Protein AF-A0A6G3MJQ5-F1 (afdb_monomer_lite)

Structure (mmCIF, N/CA/C/O backbone):
data_AF-A0A6G3MJQ5-F1
#
_entry.id   AF-A0A6G3MJQ5-F1
#
loop_
_atom_site.group_PDB
_atom_site.id
_atom_site.type_symbol
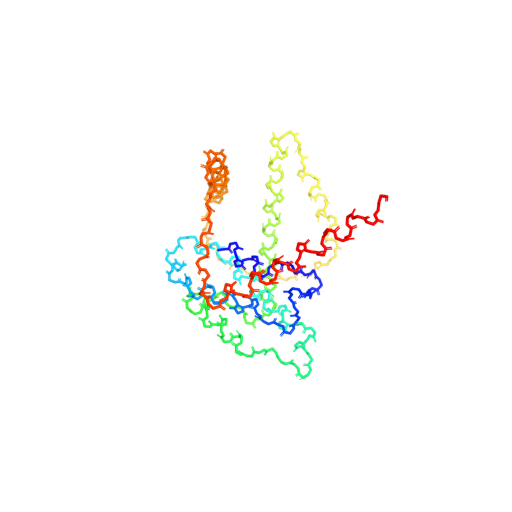_atom_site.label_atom_id
_atom_site.label_alt_id
_atom_site.label_comp_id
_atom_site.label_asym_id
_atom_site.label_entity_id
_atom_site.label_seq_id
_atom_site.pdbx_PDB_ins_code
_atom_site.Cartn_x
_atom_site.Cartn_y
_atom_site.Cartn_z
_atom_site.occupancy
_atom_site.B_iso_or_equiv
_atom_site.auth_seq_id
_atom_site.auth_comp_id
_atom_site.auth_asym_id
_atom_site.auth_atom_id
_atom_site.pdbx_PDB_model_num
ATOM 1 N N . TYR A 1 1 ? 2.112 -5.194 10.880 1.00 80.88 1 TYR A N 1
ATOM 2 C CA . TYR A 1 1 ? 1.952 -3.845 10.295 1.00 80.88 1 TYR A CA 1
ATOM 3 C C . TYR A 1 1 ? 3.293 -3.140 10.059 1.00 80.88 1 TYR A C 1
ATOM 5 O O . TYR A 1 1 ? 3.700 -3.048 8.908 1.00 80.88 1 TYR A O 1
ATOM 13 N N . LYS A 1 2 ? 4.024 -2.711 11.107 1.00 87.56 2 LYS A N 1
ATOM 14 C CA . LYS A 1 2 ? 5.290 -1.943 10.982 1.00 87.56 2 LYS A CA 1
ATOM 15 C C . LYS A 1 2 ? 6.348 -2.616 10.096 1.00 87.56 2 LYS A C 1
ATOM 17 O O . LYS A 1 2 ? 6.940 -1.962 9.249 1.00 87.56 2 LYS A O 1
ATOM 22 N N . VAL A 1 3 ? 6.527 -3.932 10.240 1.00 90.88 3 VAL A N 1
ATOM 23 C CA . VAL A 1 3 ? 7.458 -4.720 9.410 1.00 90.88 3 VAL A CA 1
ATOM 24 C C . VAL A 1 3 ? 7.118 -4.605 7.920 1.00 90.88 3 VAL A C 1
ATOM 26 O O . VAL A 1 3 ? 7.991 -4.281 7.123 1.00 90.88 3 VAL A O 1
ATOM 29 N N . CYS A 1 4 ? 5.849 -4.795 7.546 1.00 90.44 4 CYS A N 1
ATOM 30 C CA . CYS A 1 4 ? 5.394 -4.686 6.157 1.00 90.44 4 CYS A CA 1
ATOM 31 C C . CYS A 1 4 ? 5.636 -3.280 5.594 1.00 90.44 4 CYS A C 1
ATOM 33 O O . CYS A 1 4 ? 6.129 -3.140 4.478 1.00 90.44 4 CYS A O 1
ATOM 35 N N . PHE A 1 5 ? 5.327 -2.243 6.378 1.00 89.94 5 PHE A N 1
ATOM 36 C CA . PHE A 1 5 ? 5.552 -0.856 5.977 1.00 89.94 5 PHE A CA 1
ATOM 37 C C . PHE A 1 5 ? 7.046 -0.582 5.751 1.00 89.94 5 PHE A C 1
ATOM 39 O O . PHE A 1 5 ? 7.435 -0.094 4.692 1.00 89.94 5 PHE A O 1
ATOM 46 N N . ASN A 1 6 ? 7.901 -1.003 6.686 1.00 90.50 6 ASN A N 1
ATOM 47 C CA . ASN A 1 6 ? 9.350 -0.845 6.572 1.00 90.50 6 ASN A CA 1
ATOM 48 C C . ASN A 1 6 ? 9.930 -1.594 5.366 1.00 90.50 6 ASN A C 1
ATOM 50 O O . ASN A 1 6 ? 10.820 -1.065 4.708 1.00 90.50 6 ASN A O 1
ATOM 54 N N . MET A 1 7 ? 9.414 -2.775 5.011 1.00 91.12 7 MET A N 1
ATOM 55 C CA . MET A 1 7 ? 9.879 -3.505 3.820 1.00 91.12 7 MET A CA 1
ATOM 56 C C . MET A 1 7 ? 9.757 -2.678 2.530 1.00 91.12 7 MET A C 1
ATOM 58 O O . MET A 1 7 ? 10.593 -2.815 1.632 1.00 91.12 7 MET A O 1
ATOM 62 N N . ILE A 1 8 ? 8.762 -1.793 2.435 1.00 90.25 8 ILE A N 1
ATOM 63 C CA . ILE A 1 8 ? 8.508 -0.994 1.226 1.00 90.25 8 ILE A CA 1
ATOM 64 C C . ILE A 1 8 ? 8.989 0.454 1.326 1.00 90.25 8 ILE A C 1
ATOM 66 O O . ILE A 1 8 ? 9.157 1.094 0.292 1.00 90.25 8 ILE A O 1
ATOM 70 N N . THR A 1 9 ? 9.244 0.984 2.523 1.00 87.75 9 THR A N 1
ATOM 71 C CA . THR A 1 9 ? 9.714 2.371 2.700 1.00 87.75 9 THR A CA 1
ATOM 72 C C . THR A 1 9 ? 11.195 2.472 3.047 1.00 87.75 9 THR A C 1
ATOM 74 O O . THR A 1 9 ? 11.855 3.427 2.637 1.00 87.75 9 THR A O 1
ATOM 77 N N . PHE A 1 10 ? 11.758 1.486 3.748 1.00 87.69 10 PHE A N 1
ATOM 78 C CA . PHE A 1 10 ? 13.134 1.559 4.228 1.00 87.69 10 PHE A CA 1
ATOM 79 C C . PHE A 1 10 ? 14.143 1.592 3.078 1.00 87.69 10 PHE A C 1
ATOM 81 O O . PHE A 1 10 ? 14.124 0.742 2.184 1.00 87.69 10 PHE A O 1
ATOM 88 N N . GLY A 1 11 ? 15.063 2.554 3.109 1.00 80.56 11 GLY A N 1
ATOM 89 C CA . GLY A 1 11 ? 16.127 2.660 2.113 1.00 80.56 11 GLY A CA 1
ATOM 90 C C . GLY A 1 11 ? 15.635 3.015 0.709 1.00 80.56 11 GLY A C 1
ATOM 91 O O . GLY A 1 11 ? 16.359 2.784 -0.256 1.00 80.56 11 GLY A O 1
ATOM 92 N N . GLN A 1 12 ? 14.417 3.540 0.570 1.00 77.19 12 GLN A N 1
ATOM 93 C CA . GLN A 1 12 ? 13.919 4.061 -0.697 1.00 77.19 12 GLN A CA 1
ATOM 94 C C . GLN A 1 12 ? 14.381 5.499 -0.926 1.00 77.19 12 GLN A C 1
ATOM 96 O O . GLN A 1 12 ? 14.295 6.346 -0.043 1.00 77.19 12 GLN A O 1
ATOM 101 N N . SER A 1 13 ? 14.866 5.771 -2.137 1.00 71.25 13 SER A N 1
ATOM 102 C CA . SER A 1 13 ? 15.224 7.123 -2.568 1.00 71.25 13 SER A CA 1
ATOM 103 C C . SER A 1 13 ? 13.992 7.859 -3.092 1.00 71.25 13 SER A C 1
ATOM 105 O O . SER A 1 13 ? 13.168 7.256 -3.782 1.00 71.25 13 SER A O 1
ATOM 107 N N . LEU A 1 14 ? 13.922 9.177 -2.870 1.00 63.66 14 LEU A N 1
ATOM 108 C CA . LEU A 1 14 ? 12.926 10.061 -3.497 1.00 63.66 14 LEU A CA 1
ATOM 109 C C . LEU A 1 14 ? 12.937 9.943 -5.034 1.00 63.66 14 LEU A C 1
ATOM 111 O O . LEU A 1 14 ? 11.908 10.091 -5.681 1.00 63.66 14 LEU A O 1
ATOM 115 N N . LYS A 1 15 ? 14.103 9.622 -5.617 1.00 64.19 15 LYS A N 1
ATOM 116 C CA . LYS A 1 15 ? 14.296 9.416 -7.065 1.00 64.19 15 LYS A CA 1
ATOM 117 C C . LYS A 1 15 ? 13.933 8.000 -7.537 1.00 64.19 15 LYS A C 1
ATOM 119 O O . LYS A 1 15 ? 14.137 7.661 -8.698 1.00 64.19 15 LYS A O 1
ATOM 124 N N . GLY A 1 16 ? 13.424 7.156 -6.643 1.00 59.34 16 GLY A N 1
ATOM 125 C CA . GLY A 1 16 ? 12.797 5.877 -6.965 1.00 59.34 16 GLY A CA 1
ATOM 126 C C . GLY A 1 16 ? 13.713 4.653 -7.024 1.00 59.34 16 GLY A C 1
ATOM 127 O O . GLY A 1 16 ? 13.198 3.545 -6.926 1.00 59.34 16 GLY A O 1
ATOM 128 N N . ASN A 1 17 ? 15.036 4.823 -7.105 1.00 67.94 17 ASN A N 1
ATOM 129 C CA . ASN A 1 17 ? 15.994 3.714 -7.162 1.00 67.94 17 ASN A CA 1
ATOM 130 C C . ASN A 1 17 ? 17.032 3.841 -6.044 1.00 67.94 17 ASN A C 1
ATOM 132 O O . ASN A 1 17 ? 17.589 4.923 -5.834 1.00 67.94 17 ASN A O 1
ATOM 136 N N . SER A 1 18 ? 17.321 2.743 -5.349 1.00 79.38 18 SER A N 1
ATOM 137 C CA . SER A 1 18 ? 18.394 2.677 -4.353 1.00 79.38 18 SER A CA 1
ATOM 138 C C . SER A 1 18 ? 19.178 1.374 -4.480 1.00 79.38 18 SER A C 1
ATOM 140 O O . SER A 1 18 ? 18.704 0.412 -5.078 1.00 79.38 18 SER A O 1
ATOM 142 N N . SER A 1 19 ? 20.378 1.324 -3.893 1.00 82.88 19 SER A N 1
ATOM 143 C CA . SER A 1 19 ? 21.165 0.081 -3.821 1.00 82.88 19 SER A CA 1
ATOM 144 C C . SER A 1 19 ? 20.389 -1.047 -3.117 1.00 82.88 19 SER A C 1
ATOM 146 O O . SER A 1 19 ? 20.485 -2.212 -3.488 1.00 82.88 19 SER A O 1
ATOM 148 N N . LEU A 1 20 ? 19.542 -0.682 -2.146 1.00 85.62 20 LEU A N 1
ATOM 149 C CA . LEU A 1 20 ? 18.709 -1.603 -1.365 1.00 85.62 20 LEU A CA 1
ATOM 150 C C . LEU A 1 20 ? 17.388 -1.993 -2.057 1.00 85.62 20 LEU A C 1
ATOM 152 O O . LEU A 1 20 ? 16.653 -2.835 -1.535 1.00 85.62 20 LEU A O 1
ATOM 156 N N . ASP A 1 21 ? 17.034 -1.352 -3.169 1.00 87.19 21 ASP A N 1
ATOM 157 C CA . ASP A 1 21 ? 15.876 -1.687 -4.005 1.00 87.19 21 ASP A CA 1
ATOM 158 C C . ASP A 1 21 ? 16.184 -1.357 -5.474 1.00 87.19 21 ASP A C 1
ATOM 160 O O . ASP A 1 21 ? 15.739 -0.329 -6.005 1.00 87.19 21 ASP A O 1
ATOM 164 N N . PRO A 1 22 ? 16.990 -2.195 -6.150 1.00 88.00 22 PRO A N 1
ATOM 165 C CA . PRO A 1 22 ? 17.331 -1.956 -7.540 1.00 88.00 22 PRO A CA 1
ATOM 166 C C . PRO A 1 22 ? 16.085 -2.133 -8.426 1.00 88.00 22 PRO A C 1
ATOM 168 O O . PRO A 1 22 ? 15.207 -2.951 -8.129 1.00 88.00 22 PRO A O 1
ATOM 171 N N . PRO A 1 23 ? 15.967 -1.389 -9.540 1.00 85.88 23 PRO A N 1
ATOM 172 C CA . PRO A 1 23 ? 14.733 -1.320 -10.326 1.00 85.88 23 PRO A CA 1
ATOM 173 C C . PRO A 1 23 ? 14.290 -2.673 -10.909 1.00 85.88 23 PRO A C 1
ATOM 175 O O . PRO A 1 23 ? 13.093 -2.915 -11.026 1.00 85.88 23 PRO A O 1
ATOM 178 N N . ASN A 1 24 ? 15.231 -3.576 -11.191 1.00 89.00 24 ASN A N 1
ATOM 179 C CA . ASN A 1 24 ? 14.989 -4.921 -11.723 1.00 89.00 24 ASN A CA 1
ATOM 180 C C . ASN A 1 24 ? 14.577 -5.966 -10.671 1.00 89.00 24 ASN A C 1
ATOM 182 O O . ASN A 1 24 ? 14.227 -7.085 -11.030 1.00 89.00 24 ASN A O 1
ATOM 186 N N . SER A 1 25 ? 14.639 -5.638 -9.380 1.00 91.19 25 SER A N 1
ATOM 187 C CA . SER A 1 25 ? 14.278 -6.570 -8.310 1.00 91.19 25 SER A CA 1
ATOM 188 C C . SER A 1 25 ? 12.833 -6.373 -7.862 1.00 91.19 25 SER A C 1
ATOM 190 O O . SER A 1 25 ? 12.406 -5.249 -7.604 1.00 91.19 25 SER A O 1
ATOM 192 N N . CYS A 1 26 ? 12.091 -7.470 -7.712 1.00 93.81 26 CYS A N 1
ATOM 193 C CA . CYS A 1 26 ? 10.748 -7.489 -7.119 1.00 93.81 26 CYS A CA 1
ATOM 194 C C . CYS A 1 26 ? 10.731 -8.124 -5.718 1.00 93.81 26 CYS A C 1
ATOM 196 O O . CYS A 1 26 ? 9.656 -8.361 -5.171 1.00 93.81 26 CYS A O 1
ATOM 198 N N . ILE A 1 27 ? 11.899 -8.385 -5.118 1.00 94.44 27 ILE A N 1
ATOM 199 C CA . ILE A 1 27 ? 12.027 -9.149 -3.864 1.00 94.44 27 ILE A CA 1
ATOM 200 C C . ILE A 1 27 ? 11.193 -8.541 -2.732 1.00 94.44 27 ILE A C 1
ATOM 202 O O . ILE A 1 27 ? 10.522 -9.274 -2.019 1.00 94.44 27 ILE A O 1
ATOM 206 N N . ARG A 1 28 ? 11.151 -7.210 -2.594 1.00 94.88 28 ARG A N 1
ATOM 207 C CA . ARG A 1 28 ? 10.342 -6.547 -1.553 1.00 94.88 28 ARG A CA 1
ATOM 208 C C . ARG A 1 28 ? 8.844 -6.807 -1.706 1.00 94.88 28 ARG A C 1
ATOM 210 O O . ARG A 1 28 ? 8.167 -7.023 -0.708 1.00 94.88 28 ARG A O 1
ATOM 217 N N . ILE A 1 29 ? 8.343 -6.826 -2.944 1.00 96.38 29 ILE A N 1
ATOM 218 C CA . ILE A 1 29 ? 6.939 -7.153 -3.234 1.00 96.38 29 ILE A CA 1
ATOM 219 C C . ILE A 1 29 ? 6.664 -8.587 -2.790 1.00 96.38 29 ILE A C 1
ATOM 221 O O . ILE A 1 29 ? 5.704 -8.836 -2.067 1.00 96.38 29 ILE A O 1
ATOM 225 N N . LEU A 1 30 ? 7.544 -9.510 -3.180 1.00 96.50 30 LEU A N 1
ATOM 226 C CA . LEU A 1 30 ? 7.408 -10.932 -2.875 1.00 96.50 30 LEU A CA 1
ATOM 227 C C . LEU A 1 30 ? 7.494 -11.211 -1.370 1.00 96.50 30 LEU A C 1
ATOM 229 O O . LEU A 1 30 ? 6.658 -11.937 -0.849 1.00 96.50 30 LEU A O 1
ATOM 233 N N . LEU A 1 31 ? 8.434 -10.585 -0.658 1.00 96.06 31 LEU A N 1
ATOM 234 C CA . LEU A 1 31 ? 8.576 -10.720 0.796 1.00 96.06 31 LEU A CA 1
ATOM 235 C C . LEU A 1 31 ? 7.336 -10.230 1.543 1.00 96.06 31 LEU A C 1
ATOM 237 O O . LEU A 1 31 ? 6.871 -10.897 2.464 1.00 96.06 31 LEU A O 1
ATOM 241 N N . VAL A 1 32 ? 6.781 -9.084 1.137 1.00 96.81 32 VAL A N 1
ATOM 242 C CA . VAL A 1 32 ? 5.522 -8.585 1.702 1.00 96.81 32 VAL A CA 1
ATOM 243 C C . VAL A 1 32 ? 4.395 -9.579 1.449 1.00 96.81 32 VAL A C 1
ATOM 245 O O . VAL A 1 32 ? 3.632 -9.867 2.370 1.00 96.81 32 VAL A O 1
ATOM 248 N N . CYS A 1 33 ? 4.298 -10.114 0.228 1.00 96.94 33 CYS A N 1
ATOM 249 C CA . CYS A 1 33 ? 3.266 -11.089 -0.101 1.00 96.94 33 CYS A CA 1
ATOM 250 C C . CYS A 1 33 ? 3.394 -12.347 0.756 1.00 96.94 33 CYS A C 1
ATOM 252 O O . CYS A 1 33 ? 2.405 -12.754 1.352 1.00 96.94 33 CYS A O 1
ATOM 254 N N . GLU A 1 34 ? 4.595 -12.907 0.888 1.00 96.56 34 GLU A N 1
ATOM 255 C CA . GLU A 1 34 ? 4.847 -14.129 1.659 1.00 96.56 34 GLU A CA 1
ATOM 256 C C . GLU A 1 34 ? 4.563 -13.944 3.159 1.00 96.56 34 GLU A C 1
ATOM 258 O O . GLU A 1 34 ? 3.909 -14.772 3.804 1.00 96.56 34 GLU A O 1
ATOM 263 N N . LEU A 1 35 ? 4.980 -12.804 3.715 1.00 95.50 35 LEU A N 1
ATOM 264 C CA . LEU A 1 35 ? 4.715 -12.454 5.108 1.00 95.50 35 LEU A CA 1
ATOM 265 C C . LEU A 1 35 ? 3.211 -12.315 5.378 1.00 95.50 35 LEU A C 1
ATOM 267 O O . LEU A 1 35 ? 2.708 -12.793 6.395 1.00 95.50 35 LEU A O 1
ATOM 271 N N . LEU A 1 36 ? 2.476 -11.667 4.473 1.00 95.25 36 LEU A N 1
ATOM 272 C CA . LEU A 1 36 ? 1.030 -11.515 4.609 1.00 95.25 36 LEU A CA 1
ATOM 273 C C . LEU A 1 36 ? 0.285 -12.829 4.351 1.00 95.25 36 LEU A C 1
ATOM 275 O O . LEU A 1 36 ? -0.705 -13.085 5.029 1.00 95.25 36 LEU A O 1
ATOM 279 N N . LYS A 1 37 ? 0.768 -13.685 3.440 1.00 95.44 37 LYS A N 1
ATOM 280 C CA . LYS A 1 37 ? 0.189 -15.013 3.170 1.00 95.44 37 LYS A CA 1
ATOM 281 C C . LYS A 1 37 ? 0.252 -15.897 4.413 1.00 95.44 37 LYS A C 1
ATOM 283 O O . LYS A 1 37 ? -0.769 -16.423 4.846 1.00 95.44 37 LYS A O 1
ATOM 288 N N . SER A 1 38 ? 1.433 -15.995 5.025 1.00 95.06 38 SER A N 1
ATOM 289 C CA . SER A 1 38 ? 1.667 -16.814 6.225 1.00 95.06 38 SER A CA 1
ATOM 290 C C . SER A 1 38 ? 0.923 -16.313 7.469 1.00 95.06 38 SER A C 1
ATOM 292 O O . SER A 1 38 ? 0.587 -17.104 8.348 1.00 95.06 38 SER A O 1
ATOM 294 N N . SER A 1 39 ? 0.609 -15.016 7.535 1.00 92.75 39 SER A N 1
ATOM 295 C CA . SER A 1 39 ? -0.132 -14.409 8.650 1.00 92.75 39 SER A CA 1
ATOM 296 C C . SER A 1 39 ? -1.620 -14.157 8.362 1.00 92.75 39 SER A C 1
ATOM 298 O O . SER A 1 39 ? -2.340 -13.696 9.249 1.00 92.75 39 SER A O 1
ATOM 300 N N . ALA A 1 40 ? -2.114 -14.500 7.166 1.00 91.75 40 ALA A N 1
ATOM 301 C CA . ALA A 1 40 ? -3.447 -14.127 6.684 1.00 91.75 40 ALA A CA 1
ATOM 302 C C . ALA A 1 40 ? -4.584 -14.559 7.623 1.00 91.75 40 ALA A C 1
ATOM 304 O O . ALA A 1 40 ? -5.478 -13.767 7.911 1.00 91.75 40 ALA A O 1
ATOM 305 N N . GLN A 1 41 ? -4.538 -15.790 8.139 1.00 89.81 41 GLN A N 1
ATOM 306 C CA . GLN A 1 41 ? -5.586 -16.331 9.016 1.00 89.81 41 GLN A CA 1
ATOM 307 C C . GLN A 1 41 ? -5.759 -15.527 10.316 1.00 89.81 41 GLN A C 1
ATOM 309 O O . GLN A 1 41 ? -6.881 -15.330 10.788 1.00 89.81 41 GLN A O 1
ATOM 314 N N . PHE A 1 42 ? -4.650 -15.025 10.863 1.00 89.75 42 PHE A N 1
ATOM 315 C CA . PHE A 1 42 ? -4.651 -14.200 12.065 1.00 89.75 42 PHE A CA 1
ATOM 316 C C . PHE A 1 42 ? -5.090 -12.782 11.729 1.00 89.75 42 PHE A C 1
ATOM 318 O O . PHE A 1 42 ? -5.939 -12.229 12.416 1.00 89.75 42 PHE A O 1
ATOM 325 N N . LEU A 1 43 ? -4.581 -12.236 10.621 1.00 87.81 43 LEU A N 1
ATOM 326 C CA . LEU A 1 43 ? -4.924 -10.897 10.159 1.00 87.81 43 LEU A CA 1
ATOM 327 C C . LEU A 1 43 ? -6.420 -10.748 9.883 1.00 87.81 43 LEU A C 1
ATOM 329 O O . LEU A 1 43 ? -7.018 -9.803 10.365 1.00 87.81 43 LEU A O 1
ATOM 333 N N . ILE A 1 44 ? -7.055 -11.677 9.169 1.00 87.12 44 ILE A N 1
ATOM 334 C CA . ILE A 1 44 ? -8.483 -11.559 8.817 1.00 87.12 44 ILE A CA 1
ATOM 335 C C . ILE A 1 44 ? -9.382 -11.533 10.065 1.00 87.12 44 ILE A C 1
ATOM 337 O O . ILE A 1 44 ? -10.436 -10.898 10.051 1.00 87.12 44 ILE A O 1
ATOM 341 N N . SER A 1 45 ? -8.967 -12.218 11.132 1.00 85.62 45 SER A N 1
ATOM 342 C CA . SER A 1 45 ? -9.711 -12.296 12.394 1.00 85.62 45 SER A CA 1
ATOM 343 C C . SER A 1 45 ? -9.380 -11.147 13.356 1.00 85.62 45 SER A C 1
ATOM 345 O O . SER A 1 45 ? -10.094 -10.945 14.335 1.00 85.62 45 SER A O 1
ATOM 347 N N . ASP A 1 46 ? -8.309 -10.394 13.094 1.00 84.88 46 ASP A N 1
ATOM 348 C CA . ASP A 1 46 ? -7.821 -9.316 13.952 1.00 84.88 46 ASP A CA 1
ATOM 349 C C . ASP A 1 46 ? -8.608 -8.018 13.705 1.00 84.88 46 ASP A C 1
ATOM 351 O O . ASP A 1 46 ? -8.731 -7.522 12.581 1.00 84.88 46 ASP A O 1
ATOM 355 N N . THR A 1 47 ? -9.105 -7.405 14.778 1.00 82.19 47 THR A N 1
ATOM 356 C CA . THR A 1 47 ? -9.782 -6.100 14.728 1.00 82.19 47 THR A CA 1
ATOM 357 C C . THR A 1 47 ? -8.857 -4.992 14.215 1.00 82.19 47 THR A C 1
ATOM 359 O O . THR A 1 47 ? -9.321 -4.040 13.574 1.00 82.19 47 THR A O 1
ATOM 362 N N . ASN A 1 48 ? -7.543 -5.148 14.406 1.00 82.44 48 ASN A N 1
ATOM 363 C CA . ASN A 1 48 ? -6.507 -4.250 13.907 1.00 82.44 48 ASN A CA 1
ATOM 364 C C . ASN A 1 48 ? -6.231 -4.401 12.410 1.00 82.44 48 ASN A C 1
ATOM 366 O O . ASN A 1 48 ? -5.477 -3.594 11.863 1.00 82.44 48 ASN A O 1
ATOM 370 N N . PHE A 1 49 ? -6.834 -5.365 11.710 1.00 85.69 49 PHE A N 1
ATOM 371 C CA . PHE A 1 49 ? -6.630 -5.514 10.267 1.00 85.69 49 PHE A CA 1
ATOM 372 C C . PHE A 1 49 ? -7.006 -4.256 9.484 1.00 85.69 49 PHE A C 1
ATOM 374 O O . PHE A 1 49 ? -6.363 -3.928 8.492 1.00 85.69 49 PHE A O 1
ATOM 381 N N . LYS A 1 50 ? -7.966 -3.475 9.993 1.00 83.44 50 LYS A N 1
ATOM 382 C CA . LYS A 1 50 ? -8.333 -2.164 9.434 1.00 83.44 50 LYS A CA 1
ATOM 383 C C . LYS A 1 50 ? -7.149 -1.192 9.362 1.00 83.44 50 LYS A C 1
ATOM 385 O O . LYS A 1 50 ? -7.103 -0.375 8.448 1.00 83.44 50 LYS A O 1
ATOM 390 N N . LYS A 1 51 ? -6.152 -1.316 10.248 1.00 84.50 51 LYS A N 1
ATOM 391 C CA . LYS A 1 51 ? -4.920 -0.505 10.210 1.00 84.50 51 LYS A CA 1
ATOM 392 C C . LYS A 1 51 ? -4.102 -0.756 8.937 1.00 84.50 51 LYS A C 1
ATOM 394 O O . LYS A 1 51 ? -3.342 0.110 8.518 1.00 84.50 51 LYS A O 1
ATOM 399 N N . PHE A 1 52 ? -4.272 -1.906 8.280 1.00 89.56 52 PHE A N 1
ATOM 400 C CA . PHE A 1 52 ? -3.603 -2.199 7.012 1.00 89.56 52 PHE A CA 1
ATOM 401 C C . PHE A 1 52 ? -4.232 -1.502 5.799 1.00 89.56 52 PHE A C 1
ATOM 403 O O . PHE A 1 52 ? -3.623 -1.516 4.732 1.00 89.56 52 PHE A O 1
ATOM 410 N N . ASP A 1 53 ? -5.389 -0.848 5.929 1.00 88.19 53 ASP A N 1
ATOM 411 C CA . ASP A 1 53 ? -6.048 -0.191 4.794 1.00 88.19 53 ASP A CA 1
ATOM 412 C C . ASP A 1 53 ? -5.156 0.869 4.141 1.00 88.19 53 ASP A C 1
ATOM 414 O O . ASP A 1 53 ? -4.982 0.867 2.921 1.00 88.19 53 ASP A O 1
ATOM 418 N N . GLY A 1 54 ? -4.518 1.717 4.953 1.00 90.25 54 GLY A N 1
ATOM 419 C CA . GLY A 1 54 ? -3.525 2.672 4.463 1.00 90.25 54 GLY A CA 1
ATOM 420 C C . GLY A 1 54 ? -2.310 1.969 3.857 1.00 90.25 54 GLY A C 1
ATOM 421 O O . GLY A 1 54 ? -1.858 2.333 2.773 1.00 90.25 54 GLY A O 1
ATOM 422 N N . PHE A 1 55 ? -1.827 0.903 4.501 1.00 92.94 55 PHE A N 1
ATOM 423 C CA . PHE A 1 55 ? -0.697 0.123 3.996 1.00 92.94 55 PHE A CA 1
ATOM 424 C C . PHE A 1 55 ? -0.958 -0.454 2.598 1.00 92.94 55 PHE A C 1
ATOM 426 O O . PHE A 1 55 ? -0.079 -0.352 1.747 1.00 92.94 55 PHE A O 1
ATOM 433 N N . PHE A 1 56 ? -2.139 -1.014 2.314 1.00 94.25 56 PHE A N 1
ATOM 434 C CA . PHE A 1 56 ? -2.429 -1.591 0.995 1.00 94.25 56 PHE A CA 1
ATOM 435 C C . PHE A 1 56 ? -2.453 -0.548 -0.125 1.00 94.25 56 PHE A C 1
ATOM 437 O O . PHE A 1 56 ? -2.108 -0.878 -1.260 1.00 94.25 56 PHE A O 1
ATOM 444 N N . VAL A 1 57 ? -2.808 0.705 0.172 1.00 93.50 57 VAL A N 1
ATOM 445 C CA . VAL A 1 57 ? -2.685 1.815 -0.788 1.00 93.50 57 VAL A CA 1
ATOM 446 C C . VAL A 1 57 ? -1.210 2.114 -1.060 1.00 93.50 57 VAL A C 1
ATOM 448 O O . VAL A 1 57 ? -0.793 2.149 -2.217 1.00 93.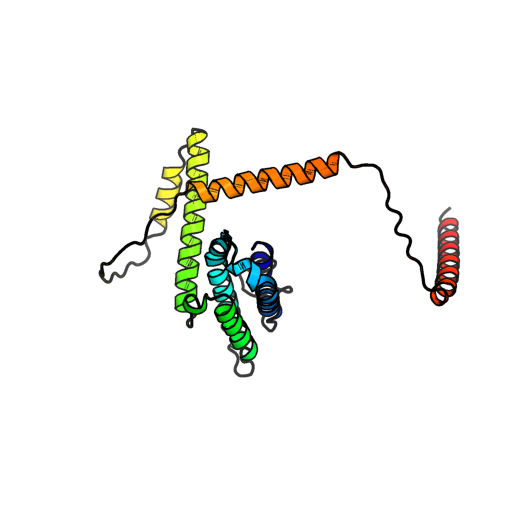50 57 VAL A O 1
ATOM 451 N N . VAL A 1 58 ? -0.396 2.255 -0.006 1.00 93.38 58 VAL A N 1
ATOM 452 C CA . VAL A 1 58 ? 1.054 2.504 -0.131 1.00 93.38 58 VAL A CA 1
ATOM 453 C C . VAL A 1 58 ? 1.754 1.353 -0.860 1.00 93.38 58 VAL A C 1
ATOM 455 O O . VAL A 1 58 ? 2.619 1.580 -1.705 1.00 93.38 58 VAL A O 1
ATOM 458 N N . PHE A 1 59 ? 1.357 0.111 -0.585 1.00 95.69 59 PHE A N 1
ATOM 459 C CA . PHE A 1 59 ? 1.901 -1.076 -1.231 1.00 95.69 59 PHE A CA 1
ATOM 460 C C . PHE A 1 59 ? 1.573 -1.120 -2.726 1.00 95.69 59 PHE A C 1
ATOM 462 O O . PHE A 1 59 ? 2.451 -1.385 -3.546 1.00 95.69 59 PHE A O 1
ATOM 469 N N . GLN A 1 60 ? 0.338 -0.791 -3.106 1.00 95.38 60 GLN A N 1
ATOM 470 C CA . GLN A 1 60 ? -0.037 -0.696 -4.517 1.00 95.38 60 GLN A CA 1
ATOM 471 C C . GLN A 1 60 ? 0.694 0.449 -5.226 1.00 95.38 60 GLN A C 1
ATOM 473 O O . GLN A 1 60 ? 1.190 0.249 -6.334 1.00 95.38 60 GLN A O 1
ATOM 478 N N . ALA A 1 61 ? 0.847 1.610 -4.581 1.00 93.44 61 ALA A N 1
ATOM 479 C CA . ALA A 1 61 ? 1.628 2.726 -5.126 1.00 93.44 61 ALA A CA 1
ATOM 480 C C . ALA A 1 61 ? 3.097 2.328 -5.340 1.00 93.44 61 ALA A C 1
ATOM 482 O O . ALA A 1 61 ? 3.695 2.628 -6.376 1.00 93.44 61 ALA A O 1
ATOM 483 N N . PHE A 1 62 ? 3.666 1.572 -4.396 1.00 93.19 62 PHE A N 1
ATOM 484 C CA . PHE A 1 62 ? 5.003 1.002 -4.517 1.00 93.19 62 PHE A CA 1
ATOM 485 C C . PHE A 1 62 ? 5.131 0.087 -5.744 1.00 93.19 62 PHE A C 1
ATOM 487 O O . PHE A 1 62 ? 6.084 0.239 -6.513 1.00 93.19 62 PHE A O 1
ATOM 494 N N . ILE A 1 63 ? 4.172 -0.821 -5.954 1.00 94.56 63 ILE A N 1
ATOM 495 C CA . ILE A 1 63 ? 4.149 -1.728 -7.110 1.00 94.56 63 ILE A CA 1
ATOM 496 C C . ILE A 1 63 ? 4.054 -0.930 -8.415 1.00 94.56 63 ILE A C 1
ATOM 498 O O . ILE A 1 63 ? 4.869 -1.141 -9.312 1.00 94.56 63 ILE A O 1
ATOM 502 N N . TRP A 1 64 ? 3.126 0.025 -8.518 1.00 93.62 64 TRP A N 1
ATOM 503 C CA . TRP A 1 64 ? 2.965 0.848 -9.722 1.00 93.62 64 TRP A CA 1
ATOM 504 C C . TRP A 1 64 ? 4.210 1.661 -10.052 1.00 93.62 64 TRP A C 1
ATOM 506 O O . TRP A 1 64 ? 4.638 1.685 -11.204 1.00 93.62 64 TRP A O 1
ATOM 516 N N . ARG A 1 65 ? 4.866 2.244 -9.048 1.00 90.81 65 ARG A N 1
ATOM 517 C CA . ARG A 1 65 ? 6.140 2.944 -9.243 1.00 90.81 65 ARG A CA 1
ATOM 518 C C . ARG A 1 65 ? 7.234 2.018 -9.782 1.00 90.81 65 ARG A C 1
ATOM 520 O O . ARG A 1 65 ? 8.023 2.442 -10.624 1.00 90.81 65 ARG A O 1
ATOM 527 N N . LYS A 1 66 ? 7.274 0.749 -9.354 1.00 91.12 66 LYS A N 1
ATOM 528 C CA . LYS A 1 66 ? 8.175 -0.253 -9.951 1.00 91.12 66 LYS A CA 1
ATOM 529 C C . LYS A 1 66 ? 7.774 -0.539 -11.398 1.00 91.12 66 LYS A C 1
ATOM 531 O O . LYS A 1 66 ? 8.634 -0.429 -12.267 1.00 91.12 66 LYS A O 1
ATOM 536 N N . LYS A 1 67 ? 6.495 -0.821 -11.676 1.00 91.88 67 LYS A N 1
ATOM 537 C CA . LYS A 1 67 ? 5.972 -1.105 -13.032 1.00 91.88 67 LYS A CA 1
ATOM 538 C C . LYS A 1 67 ? 6.270 0.020 -14.029 1.00 91.88 67 LYS A C 1
ATOM 540 O O . LYS A 1 67 ? 6.652 -0.259 -15.159 1.00 91.88 67 LYS A O 1
ATOM 545 N N . LEU A 1 68 ? 6.147 1.271 -13.592 1.00 90.69 68 LEU A N 1
ATOM 546 C CA . LEU A 1 68 ? 6.379 2.471 -14.403 1.00 90.69 68 LEU A CA 1
ATOM 547 C C . LEU A 1 68 ? 7.849 2.914 -14.452 1.00 90.69 68 LEU A C 1
ATOM 549 O O . LEU A 1 68 ? 8.177 3.889 -15.128 1.00 90.69 68 LEU A O 1
ATOM 553 N N . SER A 1 69 ? 8.752 2.226 -13.750 1.00 89.00 69 SER A N 1
ATOM 554 C CA . SER A 1 69 ? 10.169 2.588 -13.761 1.00 89.00 69 SER A CA 1
ATOM 555 C C . SER A 1 69 ? 10.764 2.480 -15.169 1.00 89.00 69 SER A C 1
ATOM 557 O O . SER A 1 69 ? 10.413 1.596 -15.954 1.00 89.00 69 SER A O 1
ATOM 559 N N . HIS A 1 70 ? 11.755 3.328 -15.461 1.00 87.19 70 HIS A N 1
ATOM 560 C CA . HIS A 1 70 ? 12.505 3.301 -16.724 1.00 87.19 70 HIS A CA 1
ATOM 561 C C . HIS A 1 70 ? 13.122 1.939 -17.065 1.00 87.19 70 HIS A C 1
ATOM 563 O O . HIS A 1 70 ? 13.531 1.716 -18.201 1.00 87.19 70 HIS A O 1
ATOM 569 N N . TYR A 1 71 ? 13.255 1.038 -16.090 1.00 89.12 71 TYR A N 1
ATOM 570 C CA . TYR A 1 71 ? 13.741 -0.308 -16.343 1.00 89.12 71 TYR A CA 1
ATOM 571 C C . TYR A 1 71 ? 12.707 -1.159 -17.086 1.00 89.12 71 TYR A C 1
ATOM 573 O O . TYR A 1 71 ? 13.090 -1.792 -18.064 1.00 89.12 71 TYR A O 1
ATOM 581 N N . TYR A 1 72 ? 11.437 -1.141 -16.664 1.00 89.50 72 TYR A N 1
ATOM 582 C CA . TYR A 1 72 ? 10.353 -1.974 -17.214 1.00 89.50 72 TYR A CA 1
ATOM 583 C C . TYR A 1 72 ? 9.546 -1.308 -18.334 1.00 89.50 72 TYR A C 1
ATOM 585 O O . TYR A 1 72 ? 8.746 -1.963 -18.992 1.00 89.50 72 TYR A O 1
ATOM 593 N N . THR A 1 73 ? 9.744 -0.012 -18.572 1.00 85.06 73 THR A N 1
ATOM 594 C CA . THR A 1 73 ? 9.169 0.677 -19.738 1.00 85.06 73 THR A CA 1
ATOM 595 C C . THR A 1 73 ? 10.031 0.532 -21.000 1.00 85.06 73 THR A C 1
ATOM 597 O O . THR A 1 73 ? 9.621 0.949 -22.081 1.00 85.06 73 THR A O 1
ATOM 600 N N . LYS A 1 74 ? 11.217 -0.090 -20.902 1.00 86.44 74 LYS A N 1
ATOM 601 C CA . LYS A 1 74 ? 12.083 -0.410 -22.050 1.00 86.44 74 LYS A CA 1
ATOM 602 C C . LYS A 1 74 ? 11.582 -1.644 -22.798 1.00 86.44 74 LYS A C 1
ATOM 604 O O . LYS A 1 74 ? 11.214 -2.634 -22.181 1.00 86.44 74 LYS A O 1
ATOM 609 N N . LEU A 1 75 ? 11.696 -1.630 -24.130 1.00 75.38 75 LEU A N 1
ATOM 610 C CA . LEU A 1 75 ? 11.177 -2.676 -25.029 1.00 75.38 75 LEU A CA 1
ATOM 611 C C . LEU A 1 75 ? 11.610 -4.112 -24.661 1.00 75.38 75 LEU A C 1
ATOM 613 O O . LEU A 1 75 ? 10.839 -5.051 -24.839 1.00 75.38 75 LEU A O 1
ATOM 617 N N . ASN A 1 76 ? 12.816 -4.276 -24.110 1.00 83.06 76 ASN A N 1
ATOM 618 C CA . ASN A 1 76 ? 13.388 -5.588 -23.786 1.00 83.06 76 ASN A CA 1
ATOM 619 C C . ASN A 1 76 ? 13.049 -6.091 -22.375 1.00 83.06 76 ASN A C 1
ATOM 621 O O . ASN A 1 76 ? 13.338 -7.242 -22.059 1.00 83.06 76 ASN A O 1
ATOM 625 N N . ASN A 1 77 ? 12.440 -5.259 -21.529 1.00 86.25 77 ASN A N 1
ATOM 626 C CA . ASN A 1 77 ? 12.178 -5.581 -20.133 1.00 86.25 77 ASN A CA 1
ATOM 627 C C . ASN A 1 77 ? 10.690 -5.395 -19.855 1.00 86.25 77 ASN A C 1
ATOM 629 O O . ASN A 1 77 ? 10.200 -4.274 -19.845 1.00 86.25 77 ASN A O 1
ATOM 633 N N . LYS A 1 78 ? 9.972 -6.482 -19.583 1.00 89.56 78 LYS A N 1
ATOM 634 C CA . LYS A 1 78 ? 8.576 -6.413 -19.135 1.00 89.56 78 LYS A CA 1
ATOM 635 C C . LYS A 1 78 ? 8.510 -6.666 -17.640 1.00 89.56 78 LYS A C 1
ATOM 637 O O . LYS A 1 78 ? 9.285 -7.465 -17.114 1.00 89.56 78 LYS A O 1
ATOM 642 N N . PHE A 1 79 ? 7.588 -5.989 -16.961 1.00 92.06 79 PHE A N 1
ATOM 643 C CA . PHE A 1 79 ? 7.318 -6.304 -15.565 1.00 92.06 79 PHE A CA 1
ATOM 644 C C . PHE A 1 79 ? 6.879 -7.776 -15.447 1.00 92.06 79 PHE A C 1
ATOM 646 O O . PHE A 1 79 ? 6.057 -8.213 -16.260 1.00 92.06 79 PHE A O 1
ATOM 653 N N . PRO A 1 80 ? 7.414 -8.559 -14.493 1.00 93.31 80 PRO A N 1
ATOM 654 C CA . PRO A 1 80 ? 7.126 -9.987 -14.428 1.00 93.31 80 PRO A CA 1
ATOM 655 C C . PRO A 1 80 ? 5.650 -10.260 -14.094 1.00 93.31 80 PRO A C 1
ATOM 657 O O . PRO A 1 80 ? 5.176 -9.922 -13.010 1.00 93.31 80 PRO A O 1
ATOM 660 N N . SER A 1 81 ? 4.914 -10.905 -15.007 1.00 92.19 81 SER A N 1
ATOM 661 C CA . SER A 1 81 ? 3.474 -11.174 -14.831 1.00 92.19 81 SER A CA 1
ATOM 662 C C . SER A 1 81 ? 3.172 -12.074 -13.631 1.00 92.19 81 SER A C 1
ATOM 664 O O . SER A 1 81 ? 2.129 -11.935 -13.002 1.00 92.19 81 SER A O 1
ATOM 666 N N . ASN A 1 82 ? 4.094 -12.968 -13.265 1.00 94.50 82 ASN A N 1
ATOM 667 C CA . ASN A 1 82 ? 3.975 -13.800 -12.066 1.00 94.50 82 ASN A CA 1
ATOM 668 C C . ASN A 1 82 ? 3.856 -12.962 -10.783 1.00 94.50 82 ASN A C 1
ATOM 670 O O . ASN A 1 82 ? 3.124 -13.350 -9.880 1.00 94.50 82 ASN A O 1
ATOM 674 N N . VAL A 1 83 ? 4.526 -11.807 -10.706 1.00 95.69 83 VAL A N 1
ATOM 675 C CA . VAL A 1 83 ? 4.426 -10.910 -9.544 1.00 95.69 83 VAL A CA 1
ATOM 676 C C . VAL A 1 83 ? 3.021 -10.316 -9.448 1.00 95.69 83 VAL A C 1
ATOM 678 O O . VAL A 1 83 ? 2.462 -10.272 -8.356 1.00 95.69 83 VAL A O 1
ATOM 681 N N . ASP A 1 84 ? 2.421 -9.922 -10.576 1.00 93.38 84 ASP A N 1
ATOM 682 C CA . ASP A 1 84 ? 1.041 -9.422 -10.600 1.00 93.38 84 ASP A CA 1
ATOM 683 C C . ASP A 1 84 ? 0.048 -10.494 -10.121 1.00 93.38 84 ASP A C 1
ATOM 685 O O . ASP A 1 84 ? -0.809 -10.201 -9.286 1.00 93.38 84 ASP A O 1
ATOM 689 N N . PHE A 1 85 ? 0.203 -11.744 -10.574 1.00 95.44 85 PHE A N 1
ATOM 690 C CA . PHE A 1 85 ? -0.641 -12.853 -10.116 1.00 95.44 85 PHE A CA 1
ATOM 691 C C . PHE A 1 85 ? -0.498 -13.120 -8.614 1.00 95.44 85 PHE A C 1
ATOM 693 O O . PHE A 1 85 ? -1.509 -13.276 -7.936 1.00 95.44 85 PHE A O 1
ATOM 700 N N . ILE A 1 86 ? 0.727 -13.103 -8.077 1.00 96.94 86 ILE A N 1
ATOM 701 C CA . ILE A 1 86 ? 0.978 -13.301 -6.639 1.00 96.94 86 ILE A CA 1
ATOM 702 C C . ILE A 1 86 ? 0.287 -12.214 -5.803 1.00 96.94 86 ILE A C 1
ATOM 704 O O . ILE A 1 86 ? -0.329 -12.514 -4.780 1.00 96.94 86 ILE A O 1
ATOM 708 N N . VAL A 1 87 ? 0.361 -10.951 -6.236 1.00 96.69 87 VAL A N 1
ATOM 709 C CA . VAL A 1 87 ? -0.297 -9.841 -5.529 1.00 96.69 87 VAL A CA 1
ATOM 710 C C . VAL A 1 87 ? -1.818 -9.989 -5.587 1.00 96.69 87 VAL A C 1
ATOM 712 O O . VAL A 1 87 ? -2.492 -9.797 -4.577 1.00 96.69 87 VAL A O 1
ATOM 715 N N . GLN A 1 88 ? -2.369 -10.347 -6.746 1.00 94.88 88 GLN A N 1
ATOM 716 C CA . GLN A 1 88 ? -3.808 -10.561 -6.898 1.00 94.88 88 GLN A CA 1
ATOM 717 C C . GLN A 1 88 ? -4.315 -11.709 -6.016 1.00 94.88 88 GLN A C 1
ATOM 719 O O . GLN A 1 88 ? -5.289 -11.529 -5.285 1.00 94.88 88 GLN A O 1
ATOM 724 N N . GLU A 1 89 ? -3.612 -12.842 -6.015 1.00 95.81 89 GLU A N 1
ATOM 725 C CA . GLU A 1 89 ? -3.922 -13.999 -5.171 1.00 95.81 89 GLU A CA 1
ATOM 726 C C . GLU A 1 89 ? -3.891 -13.631 -3.678 1.00 95.81 89 GLU A C 1
ATOM 728 O O . GLU A 1 89 ? -4.759 -14.045 -2.909 1.00 95.81 89 GLU A O 1
ATOM 733 N N . LEU A 1 90 ? -2.933 -12.798 -3.258 1.00 96.25 90 LEU A N 1
ATOM 734 C CA . LEU A 1 90 ? -2.871 -12.300 -1.886 1.00 96.25 90 LEU A CA 1
ATOM 735 C C . LEU A 1 90 ? -4.095 -11.447 -1.521 1.00 96.25 90 LEU A C 1
ATOM 737 O O . LEU A 1 90 ? -4.649 -11.595 -0.432 1.00 96.25 90 LEU A O 1
ATOM 741 N N . PHE A 1 91 ? -4.518 -10.543 -2.406 1.00 95.06 91 PHE A N 1
ATOM 742 C CA . PHE A 1 91 ? -5.686 -9.690 -2.159 1.00 95.06 91 PHE A CA 1
ATOM 743 C C . PHE A 1 91 ? -6.982 -10.505 -2.082 1.00 95.06 91 PHE A C 1
ATOM 745 O O . PHE A 1 91 ? -7.869 -10.170 -1.288 1.00 95.06 91 PHE A O 1
ATOM 752 N N . ASP A 1 92 ? -7.075 -11.578 -2.868 1.00 94.56 92 ASP A N 1
ATOM 753 C CA . ASP A 1 92 ? -8.185 -12.529 -2.811 1.00 94.56 92 ASP A CA 1
ATOM 754 C C . ASP A 1 92 ? -8.168 -13.308 -1.486 1.00 94.56 92 ASP A C 1
ATOM 756 O O . ASP A 1 92 ? -9.186 -13.346 -0.788 1.00 94.56 92 ASP A O 1
ATOM 760 N N . LEU A 1 93 ? -7.004 -13.832 -1.079 1.00 94.62 93 LEU A N 1
ATOM 761 C CA . LEU A 1 93 ? -6.814 -14.536 0.196 1.00 94.62 93 LEU A CA 1
ATOM 762 C C . LEU A 1 93 ? -7.219 -13.669 1.397 1.00 94.62 93 LEU A C 1
ATOM 764 O O . LEU A 1 93 ? -7.912 -14.130 2.303 1.00 94.62 93 LEU A O 1
ATOM 768 N N . LEU A 1 94 ? -6.822 -12.397 1.381 1.00 93.31 94 LEU A N 1
ATOM 769 C CA . LEU A 1 94 ? -7.121 -11.422 2.430 1.00 93.31 94 LEU A CA 1
ATOM 770 C C . LEU A 1 94 ? -8.548 -10.847 2.350 1.00 93.31 94 LEU A C 1
ATOM 772 O O . LEU A 1 94 ? -8.919 -10.029 3.191 1.00 93.31 94 LEU A O 1
ATOM 776 N N . LYS A 1 95 ? -9.360 -11.252 1.360 1.00 90.00 95 LYS A N 1
ATOM 777 C CA . LYS A 1 95 ? -10.730 -10.755 1.115 1.00 90.00 95 LYS A CA 1
ATOM 778 C C . LYS A 1 95 ? -10.813 -9.235 0.901 1.00 90.00 95 LYS A C 1
ATOM 780 O O . LYS A 1 95 ? -11.843 -8.611 1.159 1.00 90.00 95 LYS A O 1
ATOM 785 N N . ILE A 1 96 ? -9.744 -8.636 0.379 1.00 89.94 96 ILE A N 1
ATOM 786 C CA . ILE A 1 96 ? -9.630 -7.194 0.100 1.00 89.94 96 ILE A CA 1
ATOM 787 C C . ILE A 1 96 ? -9.576 -6.886 -1.399 1.00 89.94 96 ILE A C 1
ATOM 789 O O . ILE A 1 96 ? -9.231 -5.770 -1.776 1.00 89.94 96 ILE A O 1
ATOM 793 N N . ARG A 1 97 ? -9.957 -7.831 -2.270 1.00 85.56 97 ARG A N 1
ATOM 794 C CA . ARG A 1 97 ? -9.923 -7.663 -3.736 1.00 85.56 97 ARG A CA 1
ATOM 795 C C . ARG A 1 97 ? -10.587 -6.379 -4.238 1.00 85.56 97 ARG A C 1
ATOM 797 O O . ARG A 1 97 ? -10.079 -5.751 -5.156 1.00 85.56 97 ARG A O 1
ATOM 804 N N . LYS A 1 98 ? -11.666 -5.928 -3.590 1.00 83.06 98 LYS A N 1
ATOM 805 C CA . LYS A 1 98 ? -12.350 -4.657 -3.911 1.00 83.06 98 LYS A CA 1
ATOM 806 C C . LYS A 1 98 ? -11.466 -3.408 -3.742 1.00 83.06 98 LYS A C 1
ATOM 808 O O . LYS A 1 98 ? -11.815 -2.354 -4.254 1.00 83.06 98 LYS A O 1
ATOM 813 N N . LYS A 1 99 ? -10.360 -3.515 -2.999 1.00 84.81 99 LYS A N 1
ATOM 814 C CA . LYS A 1 99 ? -9.375 -2.449 -2.756 1.00 84.81 99 LYS A CA 1
ATOM 815 C C . LYS A 1 99 ? -8.178 -2.520 -3.715 1.00 84.81 99 LYS A C 1
ATOM 817 O O . LYS A 1 99 ? -7.231 -1.759 -3.536 1.00 84.81 99 LYS A O 1
ATOM 822 N N . TYR A 1 100 ? -8.185 -3.448 -4.675 1.00 90.62 100 TYR A N 1
ATOM 823 C CA . TYR A 1 100 ? -7.169 -3.525 -5.720 1.00 90.62 100 TYR A CA 1
ATOM 824 C C . TYR A 1 100 ? -7.468 -2.506 -6.825 1.00 90.62 100 TYR A C 1
ATOM 826 O O . TYR A 1 100 ? -8.609 -2.387 -7.273 1.00 90.62 100 TYR A O 1
ATOM 834 N N . TYR A 1 101 ? -6.450 -1.774 -7.260 1.00 92.69 101 TYR A N 1
ATOM 835 C CA . TYR A 1 101 ? -6.560 -0.721 -8.260 1.00 92.69 101 TYR A CA 1
ATOM 836 C C . TYR A 1 101 ? -5.786 -1.091 -9.531 1.00 92.69 101 TYR A C 1
ATOM 838 O O . TYR A 1 101 ? -4.556 -1.189 -9.529 1.00 92.69 101 TYR A O 1
ATOM 846 N N . ASP A 1 102 ? -6.519 -1.202 -10.638 1.00 89.50 102 ASP A N 1
ATOM 847 C CA . ASP A 1 102 ? -5.983 -1.617 -11.943 1.00 89.50 102 ASP A CA 1
ATOM 848 C C . ASP A 1 102 ? -5.301 -0.492 -12.743 1.00 89.50 102 ASP A C 1
ATOM 850 O O . ASP A 1 102 ? -4.768 -0.746 -13.821 1.00 89.50 102 ASP A O 1
ATOM 854 N N . SER A 1 103 ? -5.301 0.751 -12.246 1.00 93.56 103 SER A N 1
ATOM 855 C CA . SER A 1 103 ? -4.688 1.901 -12.928 1.00 93.56 103 SER A CA 1
ATOM 856 C C . SER A 1 103 ? -3.785 2.703 -11.982 1.00 93.56 103 SER A C 1
ATOM 858 O O . SER A 1 103 ? -4.146 2.904 -10.814 1.00 93.56 103 SER A O 1
ATOM 860 N N . PRO A 1 104 ? -2.621 3.179 -12.466 1.00 93.50 104 PRO A N 1
ATOM 861 C CA . PRO A 1 104 ? -1.694 3.963 -11.657 1.00 93.50 104 PRO A CA 1
ATOM 862 C C . PRO A 1 104 ? -2.283 5.315 -11.251 1.00 93.50 104 PRO A C 1
ATOM 864 O O . PRO A 1 104 ? -1.998 5.793 -10.155 1.00 93.50 104 PRO A O 1
ATOM 867 N N . GLU A 1 105 ? -3.135 5.913 -12.085 1.00 94.94 105 GLU A N 1
ATOM 868 C CA . GLU A 1 105 ? -3.803 7.186 -11.800 1.00 94.94 105 GLU A CA 1
ATOM 869 C C . GLU A 1 105 ? -4.691 7.063 -10.559 1.00 94.94 105 GLU A C 1
ATOM 871 O O . GLU A 1 105 ? -4.560 7.855 -9.626 1.00 94.94 105 GLU A O 1
ATOM 876 N N . LYS A 1 106 ? -5.521 6.011 -10.498 1.00 94.38 106 LYS A N 1
ATOM 877 C CA . LYS A 1 106 ? -6.401 5.749 -9.347 1.00 94.38 106 LYS A CA 1
ATOM 878 C C . LYS A 1 106 ? -5.608 5.517 -8.066 1.00 94.38 106 LYS A C 1
ATOM 880 O O . LYS A 1 106 ? -5.973 6.023 -7.008 1.00 94.38 106 LYS A O 1
ATOM 885 N N . VAL A 1 107 ? -4.512 4.760 -8.146 1.00 94.69 107 VAL A N 1
ATOM 886 C CA . VAL A 1 107 ? -3.654 4.516 -6.978 1.00 94.69 107 VAL A CA 1
ATOM 887 C C . VAL A 1 107 ? -3.014 5.802 -6.488 1.00 94.69 107 VAL A C 1
ATOM 889 O O . VAL A 1 107 ? -3.033 6.056 -5.287 1.00 94.69 107 VAL A O 1
ATOM 892 N N . ASN A 1 108 ? -2.480 6.615 -7.398 1.00 92.62 108 ASN A N 1
ATOM 893 C CA . ASN A 1 108 ? -1.843 7.879 -7.047 1.00 92.62 108 ASN A CA 1
ATOM 894 C C . ASN A 1 108 ? -2.842 8.867 -6.438 1.00 92.62 108 ASN A C 1
ATOM 896 O O . ASN A 1 108 ? -2.517 9.509 -5.445 1.00 92.62 108 ASN A O 1
ATOM 900 N N . GLU A 1 109 ? -4.066 8.949 -6.963 1.00 94.50 109 GLU A N 1
ATOM 901 C CA . GLU A 1 109 ? -5.128 9.779 -6.384 1.00 94.50 109 GLU A CA 1
ATOM 902 C C . GLU A 1 109 ? -5.424 9.372 -4.932 1.00 94.50 109 GLU A C 1
ATOM 904 O O . GLU A 1 109 ? -5.384 10.198 -4.016 1.00 94.50 109 GLU A O 1
ATOM 909 N N . VAL A 1 110 ? -5.665 8.078 -4.695 1.00 93.69 110 VAL A N 1
ATOM 910 C CA . VAL A 1 110 ? -5.975 7.559 -3.355 1.00 93.69 110 VAL A CA 1
ATOM 911 C C . VAL A 1 110 ? -4.774 7.704 -2.416 1.00 93.69 110 VAL A C 1
ATOM 913 O O . VAL A 1 110 ? -4.953 8.039 -1.243 1.00 93.69 110 VAL A O 1
ATOM 916 N N . PHE A 1 111 ? -3.558 7.486 -2.919 1.00 93.12 111 PHE A N 1
ATOM 917 C CA . PHE A 1 111 ? -2.314 7.662 -2.174 1.00 93.12 111 PHE A CA 1
ATOM 918 C C . PHE A 1 111 ? -2.099 9.122 -1.765 1.00 93.12 111 PHE A C 1
ATOM 920 O O . PHE A 1 111 ? -1.852 9.386 -0.591 1.00 93.12 111 PHE A O 1
ATOM 927 N N . ASN A 1 112 ? -2.276 10.075 -2.681 1.00 91.81 112 ASN A N 1
ATOM 928 C CA . ASN A 1 112 ? -2.160 11.504 -2.386 1.00 91.81 112 ASN A CA 1
ATOM 929 C C . ASN A 1 112 ? -3.234 11.950 -1.391 1.00 91.81 112 ASN A C 1
ATOM 931 O O . ASN A 1 112 ? -2.936 12.660 -0.435 1.00 91.81 112 ASN A O 1
ATOM 935 N N . ARG A 1 113 ? -4.472 11.462 -1.535 1.00 92.81 113 ARG A N 1
ATOM 936 C CA . ARG A 1 113 ? -5.538 11.718 -0.556 1.00 92.81 113 ARG A CA 1
ATOM 937 C C . ARG A 1 113 ? -5.205 11.146 0.824 1.00 92.81 113 ARG A C 1
ATOM 939 O O . ARG A 1 113 ? -5.532 11.758 1.840 1.00 92.81 113 ARG A O 1
ATOM 946 N N . LEU A 1 114 ? -4.584 9.969 0.889 1.00 91.06 114 LEU A N 1
ATOM 947 C CA . LEU A 1 114 ? -4.110 9.386 2.145 1.00 91.06 114 LEU A CA 1
ATOM 948 C C . LEU A 1 114 ? -2.995 10.238 2.765 1.00 91.06 114 LEU A C 1
ATOM 950 O O . LEU A 1 114 ? -3.069 10.546 3.952 1.00 91.06 114 LEU A O 1
ATOM 954 N N . LEU A 1 115 ? -2.013 10.645 1.960 1.00 88.38 115 LEU A N 1
ATOM 955 C CA . LEU A 1 115 ? -0.885 11.460 2.400 1.00 88.38 115 LEU A CA 1
ATOM 956 C C . LEU A 1 115 ? -1.345 12.830 2.905 1.00 88.38 115 LEU A C 1
ATOM 958 O O . LEU A 1 115 ? -0.961 13.224 3.999 1.00 88.38 115 LEU A O 1
ATOM 962 N N . ASN A 1 116 ? -2.236 13.503 2.175 1.00 88.12 116 ASN A N 1
ATOM 963 C CA . ASN A 1 116 ? -2.796 14.794 2.574 1.00 88.12 116 ASN A CA 1
ATOM 964 C C . ASN A 1 116 ? -3.532 14.697 3.912 1.00 88.12 116 ASN A C 1
ATOM 966 O O . ASN A 1 116 ? -3.305 15.521 4.791 1.00 88.12 116 ASN A O 1
ATOM 970 N N . ARG A 1 117 ? -4.364 13.664 4.110 1.00 89.19 117 ARG A N 1
ATOM 971 C CA . ARG A 1 117 ? -5.037 13.445 5.403 1.00 89.19 117 ARG A CA 1
ATOM 972 C C . ARG A 1 117 ? -4.040 13.236 6.540 1.00 89.19 117 ARG A C 1
ATOM 974 O O . ARG A 1 117 ? -4.225 13.805 7.611 1.00 89.19 117 ARG A O 1
ATOM 981 N N . TYR A 1 118 ? -2.987 12.457 6.302 1.00 86.00 118 TYR A N 1
ATOM 982 C CA . TYR A 1 118 ? -1.937 12.236 7.292 1.00 86.00 118 TYR A CA 1
ATOM 983 C C . TYR A 1 118 ? -1.187 13.534 7.620 1.00 86.00 118 TYR A C 1
ATOM 985 O O . TYR A 1 118 ? -1.081 13.894 8.787 1.00 86.00 118 TYR A O 1
ATOM 993 N N . CYS A 1 119 ? -0.729 14.276 6.610 1.00 84.19 119 CYS A N 1
ATOM 994 C CA . CYS A 1 119 ? -0.056 15.562 6.788 1.00 84.19 119 CYS A CA 1
ATOM 995 C C . CYS A 1 119 ? -0.930 16.563 7.552 1.00 84.19 119 CYS A C 1
ATOM 997 O O . CYS A 1 119 ? -0.457 17.159 8.515 1.00 84.19 119 CYS A O 1
ATOM 999 N N . MET A 1 120 ? -2.207 16.697 7.182 1.00 83.75 120 MET A N 1
ATOM 1000 C CA . MET A 1 120 ? -3.141 17.590 7.873 1.00 83.75 120 MET A CA 1
ATOM 1001 C C . MET A 1 120 ? -3.364 17.181 9.329 1.00 83.75 120 MET A C 1
ATOM 1003 O O . MET A 1 120 ? -3.387 18.038 10.204 1.00 83.75 120 MET A O 1
ATOM 1007 N N . SER A 1 121 ? -3.469 15.881 9.616 1.00 85.50 121 SER A N 1
ATOM 1008 C CA . SER A 1 121 ? -3.555 15.395 10.996 1.00 85.50 121 SER A CA 1
ATOM 1009 C C . SER A 1 121 ? -2.302 15.748 11.805 1.00 85.50 121 SER A C 1
ATOM 1011 O O . SER A 1 121 ? -2.428 16.246 12.919 1.00 85.50 121 SER A O 1
ATOM 1013 N N . GLN A 1 122 ? -1.103 15.585 11.237 1.00 82.81 122 GLN A N 1
ATOM 1014 C CA . GLN A 1 122 ? 0.143 15.971 11.910 1.00 82.81 122 GLN A CA 1
ATOM 1015 C C . GLN A 1 122 ? 0.217 17.482 12.167 1.00 82.81 122 GLN A C 1
ATOM 1017 O O . GLN A 1 122 ? 0.618 17.901 13.251 1.00 82.81 122 GLN A O 1
ATOM 1022 N N . VAL A 1 123 ? -0.207 18.303 11.201 1.00 83.31 123 VAL A N 1
ATOM 1023 C CA . VAL A 1 123 ? -0.301 19.760 11.377 1.00 83.31 123 VAL A CA 1
ATOM 1024 C C . VAL A 1 123 ? -1.281 20.099 12.499 1.00 83.31 123 VAL A C 1
ATOM 1026 O O . VAL A 1 123 ? -0.925 20.870 13.386 1.00 83.31 123 VAL A O 1
ATOM 1029 N N . ASN A 1 124 ? -2.463 19.482 12.525 1.00 84.50 124 ASN A N 1
ATOM 1030 C CA . ASN A 1 124 ? -3.458 19.712 13.574 1.00 84.50 124 ASN A CA 1
ATOM 1031 C C . ASN A 1 124 ? -2.925 19.333 14.964 1.00 84.50 124 ASN A C 1
ATOM 1033 O O . ASN A 1 124 ? -3.065 20.120 15.897 1.00 84.50 124 ASN A O 1
ATOM 1037 N N . ASN A 1 125 ? -2.238 18.194 15.088 1.00 85.94 125 ASN A N 1
ATOM 1038 C CA . ASN A 1 125 ? -1.621 17.763 16.346 1.00 85.94 125 ASN A CA 1
ATOM 1039 C C . ASN A 1 125 ? -0.557 18.761 16.831 1.00 85.94 125 ASN A C 1
ATOM 1041 O O . ASN A 1 125 ? -0.459 19.055 18.023 1.00 85.94 125 ASN A O 1
ATOM 1045 N N . LEU A 1 126 ? 0.246 19.307 15.910 1.00 84.75 126 LEU A N 1
ATOM 1046 C CA . LEU A 1 126 ? 1.207 20.359 16.238 1.00 84.75 126 LEU A CA 1
ATOM 1047 C C . LEU A 1 126 ? 0.482 21.636 16.684 1.00 84.75 126 LEU A C 1
ATOM 1049 O O . LEU A 1 126 ? 0.811 22.176 17.739 1.00 84.75 126 LEU A O 1
ATOM 1053 N N . VAL A 1 127 ? -0.522 22.098 15.933 1.00 85.81 127 VAL A N 1
ATOM 1054 C CA . VAL A 1 127 ? -1.320 23.286 16.281 1.00 85.81 127 VAL A CA 1
ATOM 1055 C C . VAL A 1 127 ? -1.929 23.144 17.675 1.00 85.81 127 VAL A C 1
ATOM 1057 O O . VAL A 1 127 ? -1.809 24.070 18.477 1.00 85.81 127 VAL A O 1
ATOM 1060 N N . GLU A 1 128 ? -2.509 21.991 18.004 1.00 86.44 128 GLU A N 1
ATOM 1061 C CA . GLU A 1 128 ? -3.064 21.715 19.330 1.00 86.44 128 GLU A CA 1
ATOM 1062 C C . GLU A 1 128 ? -1.982 21.775 20.419 1.00 86.44 128 GLU A C 1
ATOM 1064 O O . GLU A 1 128 ? -2.112 22.529 21.388 1.00 86.44 128 GLU A O 1
ATOM 1069 N N . LYS A 1 129 ? -0.861 21.069 20.222 1.00 87.62 129 LYS A N 1
ATOM 1070 C CA . LYS A 1 129 ? 0.267 21.031 21.168 1.00 87.62 129 LYS A CA 1
ATOM 1071 C C . LYS A 1 129 ? 0.828 22.422 21.485 1.00 87.62 129 LYS A C 1
ATOM 1073 O O . LYS A 1 129 ? 1.132 22.725 22.643 1.00 87.62 129 LYS A O 1
ATOM 1078 N N . TYR A 1 130 ? 0.979 23.273 20.473 1.00 83.81 130 TYR A N 1
ATOM 1079 C CA . TYR A 1 130 ? 1.499 24.631 20.657 1.00 83.81 130 TYR A CA 1
ATOM 1080 C C . TYR A 1 130 ? 0.447 25.588 21.217 1.00 83.81 130 TYR A C 1
ATOM 1082 O O . TYR A 1 130 ? 0.788 26.428 22.051 1.00 83.81 130 TYR A O 1
ATOM 1090 N N . THR A 1 131 ? -0.829 25.404 20.870 1.00 87.06 131 THR A N 1
ATOM 1091 C CA . THR A 1 131 ? -1.929 26.186 21.452 1.00 87.06 131 THR A CA 1
ATOM 1092 C C . THR A 1 131 ? -2.046 25.928 22.957 1.00 87.06 131 THR A C 1
ATOM 1094 O O . THR A 1 131 ? -2.154 26.881 23.728 1.00 87.06 131 THR A O 1
ATOM 1097 N N . LEU A 1 132 ? -1.914 24.670 23.400 1.00 84.19 132 LEU A N 1
ATOM 1098 C CA . LEU A 1 132 ? -1.831 24.302 24.824 1.00 84.19 132 LEU A CA 1
ATOM 1099 C C . LEU A 1 132 ? -0.615 24.920 25.534 1.00 84.19 132 LEU A C 1
ATOM 1101 O O . LEU A 1 132 ? -0.664 25.194 26.730 1.00 84.19 132 LEU A O 1
ATOM 1105 N N . SER A 1 133 ? 0.460 25.183 24.790 1.00 87.12 133 SER A N 1
ATOM 1106 C CA . SER A 1 133 ? 1.666 25.863 25.280 1.00 87.12 133 SER A CA 1
ATOM 1107 C C . SER A 1 133 ? 1.559 27.399 25.225 1.00 87.12 133 SER A C 1
ATOM 1109 O O . SER A 1 133 ? 2.543 28.089 25.486 1.00 87.12 133 SER A O 1
ATOM 1111 N N . GLY A 1 134 ? 0.388 27.948 24.872 1.00 83.19 134 GLY A N 1
ATOM 1112 C CA . GLY A 1 134 ? 0.131 29.390 24.787 1.00 83.19 134 GLY A CA 1
ATOM 1113 C C . GLY A 1 134 ? 0.595 30.062 23.488 1.00 83.19 134 GLY A C 1
ATOM 1114 O O . GLY A 1 134 ? 0.567 31.288 23.399 1.00 83.19 134 GLY A O 1
ATOM 1115 N N . ILE A 1 135 ? 1.013 29.292 22.477 1.00 84.62 135 ILE A N 1
ATOM 1116 C CA . ILE A 1 135 ? 1.509 29.801 21.190 1.00 84.62 135 ILE A CA 1
ATOM 1117 C C . ILE A 1 135 ? 0.487 29.476 20.094 1.00 84.62 135 ILE A C 1
ATOM 1119 O O . ILE A 1 135 ? 0.338 28.324 19.689 1.00 84.62 135 ILE A O 1
ATOM 1123 N N . ASN A 1 136 ? -0.200 30.495 19.567 1.00 81.44 136 ASN A N 1
ATOM 1124 C CA . ASN A 1 136 ? -1.109 30.319 18.432 1.00 81.44 136 ASN A CA 1
ATOM 1125 C C . ASN A 1 136 ? -0.323 30.357 17.112 1.00 81.44 136 ASN A C 1
ATOM 1127 O O . ASN A 1 136 ? 0.034 31.424 16.621 1.00 81.44 136 ASN A O 1
ATOM 1131 N N . ILE A 1 137 ? -0.052 29.180 16.549 1.00 80.75 137 ILE A N 1
ATOM 1132 C CA . ILE A 1 137 ? 0.609 29.028 15.241 1.00 80.75 137 ILE A CA 1
ATOM 1133 C C . ILE A 1 137 ? -0.384 28.818 14.092 1.00 80.75 137 ILE A C 1
ATOM 1135 O O . ILE A 1 137 ? 0.029 28.649 12.947 1.00 80.75 137 ILE A O 1
ATOM 1139 N N . SER A 1 138 ? -1.690 28.827 14.374 1.00 75.88 138 SER A N 1
ATOM 1140 C CA . SER A 1 138 ? -2.714 28.499 13.379 1.00 75.88 138 SER A CA 1
ATOM 1141 C C . SER A 1 138 ? -2.728 29.498 12.219 1.00 75.88 138 SER A C 1
ATOM 1143 O O . SER A 1 138 ? -2.888 29.088 11.074 1.00 75.88 138 SER A O 1
ATOM 1145 N N . SER A 1 139 ? -2.494 30.782 12.506 1.00 70.31 139 SER A N 1
ATOM 1146 C CA . SER A 1 139 ? -2.411 31.855 11.504 1.00 70.31 139 SER A CA 1
ATOM 1147 C C . SER A 1 139 ? -1.165 31.782 10.611 1.00 70.31 139 SER A C 1
ATOM 1149 O O . SER A 1 139 ? -1.177 32.266 9.484 1.00 70.31 139 SER A O 1
ATOM 1151 N N . ILE A 1 140 ? -0.081 31.167 11.094 1.00 71.44 140 ILE A N 1
ATOM 1152 C CA . ILE A 1 140 ? 1.163 31.006 10.328 1.00 71.44 140 ILE A CA 1
ATOM 1153 C C . ILE A 1 140 ? 0.963 29.960 9.226 1.00 71.44 140 ILE A C 1
ATOM 1155 O O . ILE A 1 140 ? 1.432 30.148 8.106 1.00 71.44 140 ILE A O 1
ATOM 1159 N N . PHE A 1 141 ? 0.238 28.879 9.530 1.00 68.94 141 PHE A N 1
ATOM 1160 C CA . PHE A 1 141 ? -0.058 27.825 8.560 1.00 68.94 141 PHE A CA 1
ATOM 1161 C C . PHE A 1 141 ? -1.078 28.250 7.503 1.00 68.94 141 PHE A C 1
ATOM 1163 O O . PHE A 1 141 ? -0.912 27.883 6.344 1.00 68.94 141 PHE A O 1
ATOM 1170 N N . THR A 1 142 ? -2.106 29.023 7.869 1.00 65.69 142 THR A N 1
ATOM 1171 C CA . THR A 1 142 ? -3.114 29.497 6.904 1.00 65.69 142 THR A CA 1
ATOM 1172 C C . THR A 1 142 ? -2.505 30.426 5.860 1.00 65.69 142 THR A C 1
ATOM 1174 O O . THR A 1 142 ? -2.719 30.207 4.674 1.00 65.69 142 THR A O 1
ATOM 1177 N N . ASN A 1 143 ? -1.655 31.372 6.272 1.00 60.72 143 ASN A N 1
ATOM 1178 C CA . ASN A 1 143 ? -1.016 32.305 5.337 1.00 60.72 143 ASN A CA 1
ATOM 1179 C C . ASN A 1 143 ? -0.066 31.584 4.360 1.00 60.72 143 ASN A C 1
ATOM 1181 O O . ASN A 1 143 ? -0.037 31.899 3.179 1.00 60.72 143 ASN A O 1
ATOM 1185 N N . TYR A 1 144 ? 0.664 30.564 4.826 1.00 58.44 144 TYR A N 1
ATOM 1186 C CA . TYR A 1 144 ? 1.566 29.778 3.970 1.00 58.44 144 TYR A CA 1
ATOM 1187 C C . TYR A 1 144 ? 0.840 28.874 2.960 1.00 58.44 144 TYR A C 1
ATOM 1189 O O . TYR A 1 144 ? 1.433 28.485 1.956 1.00 58.44 144 TYR A O 1
A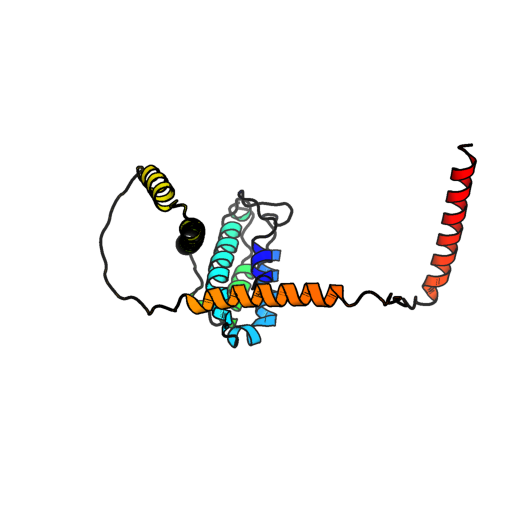TOM 1197 N N . LEU A 1 145 ? -0.406 28.482 3.247 1.00 58.38 145 LEU A N 1
ATOM 1198 C CA . LEU A 1 145 ? -1.225 27.667 2.346 1.00 58.38 145 LEU A CA 1
ATOM 1199 C C . LEU A 1 145 ? -1.956 28.528 1.310 1.00 58.38 145 LEU A C 1
ATOM 1201 O O . LEU A 1 145 ? -2.087 28.094 0.169 1.00 58.38 145 LEU A O 1
ATOM 1205 N N . GLU A 1 146 ? -2.374 29.741 1.680 1.00 53.16 146 GLU A N 1
ATOM 1206 C CA . GLU A 1 146 ? -2.965 30.714 0.750 1.00 53.16 146 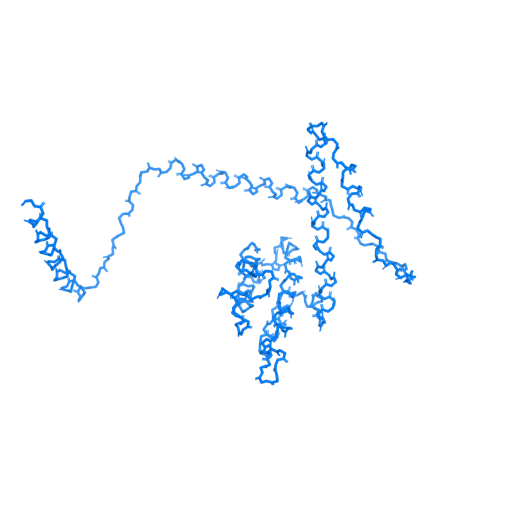GLU A CA 1
ATOM 1207 C C . GLU A 1 146 ? -1.959 31.171 -0.323 1.00 53.16 146 GLU A C 1
ATOM 1209 O O . GLU A 1 146 ? -2.329 31.309 -1.486 1.00 53.16 146 GLU A O 1
ATOM 1214 N N . ASP A 1 147 ? -0.669 31.278 0.016 1.00 50.66 147 ASP A N 1
ATOM 1215 C CA . ASP A 1 147 ? 0.400 31.642 -0.931 1.00 50.66 147 ASP A CA 1
ATOM 1216 C C . ASP A 1 147 ? 0.759 30.529 -1.950 1.00 50.66 147 ASP A C 1
ATOM 1218 O O . ASP A 1 147 ? 1.559 30.752 -2.863 1.00 50.66 147 ASP A O 1
ATOM 1222 N N . LEU A 1 148 ? 0.199 29.318 -1.815 1.00 52.84 148 LEU A N 1
ATOM 1223 C CA . LEU A 1 148 ? 0.460 28.178 -2.711 1.00 52.84 148 LEU A CA 1
ATOM 1224 C C . LEU A 1 148 ? -0.674 27.894 -3.712 1.00 52.84 148 LEU A C 1
ATOM 1226 O O . LEU A 1 148 ? -0.478 27.067 -4.606 1.00 52.84 148 LEU A O 1
ATOM 1230 N N . ASP A 1 149 ? -1.825 28.564 -3.599 1.00 44.84 149 ASP A N 1
ATOM 1231 C CA . ASP A 1 149 ? -3.037 28.250 -4.379 1.00 44.84 149 ASP A CA 1
ATOM 1232 C C . ASP A 1 149 ? -3.195 29.089 -5.669 1.00 44.84 149 ASP A C 1
ATOM 1234 O O . ASP A 1 149 ? -4.196 28.989 -6.379 1.00 44.84 149 ASP A O 1
ATOM 1238 N N . ASP A 1 150 ? -2.185 29.886 -6.037 1.00 42.69 150 ASP A N 1
ATOM 1239 C CA . ASP A 1 150 ? -2.294 30.866 -7.131 1.00 42.69 150 ASP A CA 1
ATOM 1240 C C . ASP A 1 150 ? -1.969 30.327 -8.542 1.00 42.69 150 ASP A C 1
ATOM 1242 O O . ASP A 1 150 ? -1.874 31.085 -9.514 1.00 42.69 150 ASP A O 1
ATOM 1246 N N . HIS A 1 151 ? -1.840 29.006 -8.724 1.00 40.81 151 HIS A N 1
ATOM 1247 C CA . HIS A 1 151 ? -1.638 28.407 -10.051 1.00 40.81 151 HIS A CA 1
ATOM 1248 C C . HIS A 1 151 ? -2.660 27.312 -10.406 1.00 40.81 151 HIS A C 1
ATOM 1250 O O . HIS A 1 151 ? -2.396 26.116 -10.341 1.00 40.81 151 HIS A O 1
ATOM 1256 N N . GLN A 1 152 ? -3.775 27.814 -10.955 1.00 35.66 152 GLN A N 1
ATOM 1257 C CA . GLN A 1 152 ? -4.712 27.196 -11.908 1.00 35.66 152 GLN A CA 1
ATOM 1258 C C . GLN A 1 152 ? -5.762 26.220 -11.359 1.00 35.66 152 GLN A C 1
ATOM 1260 O O . GLN A 1 152 ? -5.679 25.000 -11.484 1.00 35.66 152 GLN A O 1
ATOM 1265 N N . THR A 1 153 ? -6.875 26.813 -10.931 1.00 30.78 153 THR A N 1
ATOM 1266 C CA . THR A 1 153 ? -8.214 26.228 -11.007 1.00 30.78 153 THR A CA 1
ATOM 1267 C C . THR A 1 153 ? -8.703 26.175 -12.464 1.00 30.78 153 THR A C 1
ATOM 1269 O O . THR A 1 153 ? -8.840 27.199 -13.132 1.00 30.78 153 THR A O 1
ATOM 1272 N N . GLN A 1 154 ? -9.065 24.984 -12.945 1.00 34.44 154 GLN A N 1
ATOM 1273 C CA . GLN A 1 154 ? -10.209 24.834 -13.848 1.00 34.44 154 GLN A CA 1
ATOM 1274 C C . GLN A 1 154 ? -11.196 23.852 -13.221 1.00 34.44 154 GLN A C 1
ATOM 1276 O O . GLN A 1 154 ? -10.887 22.701 -12.922 1.00 34.44 154 GLN A O 1
ATOM 1281 N N . THR A 1 155 ? -12.378 24.390 -12.966 1.00 37.31 155 THR A N 1
ATOM 1282 C CA . THR A 1 155 ? -13.548 23.784 -12.346 1.00 37.31 155 THR A CA 1
ATOM 1283 C C . THR A 1 155 ? -14.279 22.866 -13.322 1.00 37.31 155 THR A C 1
ATOM 1285 O O . THR A 1 155 ? -14.415 23.226 -14.482 1.00 37.31 155 THR A O 1
ATOM 1288 N N . PHE A 1 156 ? -14.842 21.749 -12.840 1.00 31.20 156 PHE A N 1
ATOM 1289 C CA . PHE A 1 156 ? -16.138 21.228 -13.308 1.00 31.20 156 PHE A CA 1
ATOM 1290 C C . PHE A 1 156 ? -16.841 20.400 -12.207 1.00 31.20 156 PHE A C 1
ATOM 1292 O O . PHE A 1 156 ? -16.442 19.291 -11.876 1.00 31.20 156 PHE A O 1
ATOM 1299 N N . SER A 1 157 ? -17.875 21.030 -11.644 1.00 36.22 157 SER A N 1
ATOM 1300 C CA . SER A 1 157 ? -19.229 20.555 -11.294 1.00 36.22 157 SER A CA 1
ATOM 1301 C C . SER A 1 157 ? -19.500 19.197 -10.609 1.00 36.22 157 SER A C 1
ATOM 1303 O O . SER A 1 157 ? -19.394 18.144 -11.224 1.00 36.22 157 SER A O 1
ATOM 1305 N N . ASN A 1 158 ? -20.052 19.309 -9.389 1.00 39.28 158 ASN A N 1
ATOM 1306 C CA . ASN A 1 158 ? -21.190 18.604 -8.759 1.00 39.28 158 ASN A CA 1
ATOM 1307 C C . ASN A 1 158 ? -21.545 17.154 -9.158 1.00 39.28 158 ASN A C 1
ATOM 1309 O O . ASN A 1 158 ? -22.125 16.935 -10.218 1.00 39.28 158 ASN A O 1
ATOM 1313 N N . ASP A 1 159 ? -21.468 16.240 -8.180 1.00 25.58 159 ASP A N 1
ATOM 1314 C CA . ASP A 1 159 ? -22.541 15.264 -7.933 1.00 25.58 159 ASP A CA 1
ATOM 1315 C C . ASP A 1 159 ? -22.625 14.890 -6.437 1.00 25.58 159 ASP A C 1
ATOM 1317 O O . ASP A 1 159 ? -21.615 14.790 -5.738 1.00 25.58 159 ASP A O 1
ATOM 1321 N N . SER A 1 160 ? -23.852 14.748 -5.941 1.00 43.25 160 SER A N 1
ATOM 1322 C CA . SER A 1 160 ? -24.212 14.535 -4.534 1.00 43.25 160 SER A CA 1
ATOM 1323 C C . SER A 1 160 ? -24.479 13.053 -4.279 1.00 43.25 160 SER A C 1
ATOM 1325 O O . SER A 1 160 ? -25.227 12.476 -5.060 1.00 43.25 160 SER A O 1
ATOM 1327 N N . SER A 1 161 ? -23.955 12.464 -3.186 1.00 34.09 161 SER A N 1
ATOM 1328 C CA . SER A 1 161 ? -24.515 11.341 -2.368 1.00 34.09 161 SER A CA 1
ATOM 1329 C C . SER A 1 161 ? -23.406 10.655 -1.512 1.00 34.09 161 SER A C 1
ATOM 1331 O O . SER A 1 161 ? -22.232 10.960 -1.698 1.00 34.09 161 SER A O 1
ATOM 1333 N N . PRO A 1 162 ? -23.712 9.796 -0.511 1.00 37.19 162 PRO A N 1
ATOM 1334 C CA . PRO A 1 162 ? -23.802 10.143 0.911 1.00 37.19 162 PRO A CA 1
ATOM 1335 C C . PRO A 1 162 ? -22.612 9.606 1.744 1.00 37.19 162 PRO A C 1
ATOM 1337 O O . PRO A 1 162 ? -21.979 8.609 1.399 1.00 37.19 162 PRO A O 1
ATOM 1340 N N . GLN A 1 163 ? -22.332 10.249 2.884 1.00 38.44 163 GLN A N 1
ATOM 1341 C CA . GLN A 1 163 ? -21.291 9.836 3.837 1.00 38.44 163 GLN A CA 1
ATOM 1342 C C . GLN A 1 163 ? -21.597 8.500 4.540 1.00 38.44 163 GLN A C 1
ATOM 1344 O O . GLN A 1 163 ? -22.724 8.315 5.000 1.00 38.44 163 GLN A O 1
ATOM 1349 N N . PRO A 1 164 ? -20.591 7.631 4.763 1.00 36.22 164 PRO A N 1
ATOM 1350 C CA . PRO A 1 164 ? -20.632 6.629 5.814 1.00 36.22 164 PRO A CA 1
ATOM 1351 C C . PRO A 1 164 ? -19.874 7.107 7.065 1.00 36.22 164 PRO A C 1
ATOM 1353 O O . PRO A 1 164 ? -18.661 7.305 7.046 1.00 36.22 164 PRO A O 1
ATOM 1356 N N . GLU A 1 165 ? -20.661 7.292 8.121 1.00 34.78 165 GLU A N 1
ATOM 1357 C CA . GLU A 1 165 ? -20.404 7.129 9.560 1.00 34.78 165 GLU A CA 1
ATOM 1358 C C . GLU A 1 165 ? -18.970 7.301 10.105 1.00 34.78 165 GLU A C 1
ATOM 1360 O O . GLU A 1 165 ? -18.057 6.497 9.913 1.00 34.78 165 GLU A O 1
ATOM 1365 N N . HIS A 1 166 ? -18.859 8.362 10.904 1.00 39.28 166 HIS A N 1
ATOM 1366 C CA . HIS A 1 166 ? -17.751 8.789 11.749 1.00 39.28 166 HIS A CA 1
ATOM 1367 C C . HIS A 1 166 ? -17.304 7.682 12.727 1.00 39.28 166 HIS A C 1
ATOM 1369 O O . HIS A 1 166 ? -18.104 7.193 13.524 1.00 39.28 166 HIS A O 1
ATOM 1375 N N . LYS A 1 167 ? -16.013 7.328 12.730 1.00 41.28 167 LYS A N 1
ATOM 1376 C CA . LYS A 1 167 ? -15.376 6.614 13.850 1.00 41.28 167 LYS A CA 1
ATOM 1377 C C . LYS A 1 167 ? -14.644 7.617 14.733 1.00 41.28 167 LYS A C 1
ATOM 1379 O O . LYS A 1 167 ? -13.963 8.498 14.216 1.00 41.28 167 LYS A O 1
ATOM 1384 N N . SER A 1 168 ? -14.852 7.513 16.041 1.00 43.22 168 SER A N 1
ATOM 1385 C CA . SER A 1 168 ? -14.331 8.420 17.063 1.00 43.22 168 SER A CA 1
ATOM 1386 C C . SER A 1 168 ? -12.803 8.414 17.122 1.00 43.22 168 SER A C 1
ATOM 1388 O O . SER A 1 168 ? -12.165 7.366 17.071 1.00 43.22 168 SER A O 1
ATOM 1390 N N . ILE A 1 169 ? -12.254 9.619 17.269 1.00 49.56 169 ILE A N 1
ATOM 1391 C CA . ILE A 1 169 ? -10.828 9.962 17.402 1.00 49.56 169 ILE A CA 1
ATOM 1392 C C . ILE A 1 169 ? -10.173 9.286 18.628 1.00 49.56 169 ILE A C 1
ATOM 1394 O O . ILE A 1 169 ? -8.961 9.091 18.655 1.00 49.56 169 ILE A O 1
ATOM 1398 N N . ASP A 1 170 ? -10.975 8.854 19.605 1.00 49.84 170 ASP A N 1
ATOM 1399 C CA . ASP A 1 170 ? -10.509 8.243 20.856 1.00 49.84 170 ASP A CA 1
ATOM 1400 C C . ASP A 1 170 ? -9.780 6.898 20.679 1.00 49.84 170 ASP A C 1
ATOM 1402 O O . ASP A 1 170 ? -8.843 6.611 21.422 1.00 49.84 170 ASP A O 1
ATOM 1406 N N . ASP A 1 171 ? -10.135 6.092 19.671 1.00 49.28 171 ASP A N 1
ATOM 1407 C CA . ASP A 1 171 ? -9.559 4.745 19.502 1.00 49.28 171 ASP A CA 1
ATOM 1408 C C . ASP A 1 171 ? -8.103 4.772 18.986 1.00 49.28 171 ASP A C 1
ATOM 1410 O O . ASP A 1 171 ? -7.344 3.816 19.172 1.00 49.28 171 ASP A O 1
ATOM 1414 N N . GLU A 1 172 ? -7.706 5.847 18.297 1.00 54.00 172 GLU A N 1
ATOM 1415 C CA . GLU A 1 172 ? -6.380 5.969 17.674 1.00 54.00 172 GLU A CA 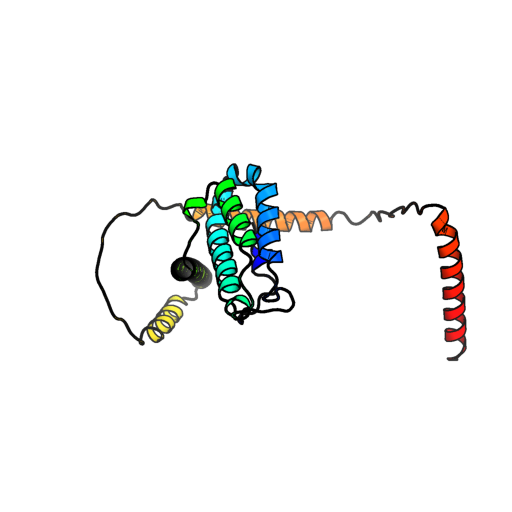1
ATOM 1416 C C . GLU A 1 172 ? -5.337 6.517 18.662 1.00 54.00 172 GLU A C 1
ATOM 1418 O O . GLU A 1 172 ? -4.197 6.047 18.674 1.00 54.00 172 GLU A O 1
ATOM 1423 N N . LEU A 1 173 ? -5.754 7.405 19.571 1.00 58.47 173 LEU A N 1
ATOM 1424 C CA . LEU A 1 173 ? -4.915 7.953 20.645 1.00 58.47 173 LEU A CA 1
ATOM 1425 C C . LEU A 1 173 ? -4.639 6.934 21.764 1.00 58.47 173 LEU A C 1
ATOM 1427 O O . LEU A 1 173 ? -3.566 6.948 22.370 1.00 58.47 173 LEU A O 1
ATOM 1431 N N . GLU A 1 174 ? -5.572 6.013 22.017 1.00 71.50 174 GLU A N 1
ATOM 1432 C CA . GLU A 1 174 ? -5.390 4.934 22.998 1.00 71.50 174 GLU A CA 1
ATOM 1433 C C . GLU A 1 174 ? -4.261 3.970 22.588 1.00 71.50 174 GLU A C 1
ATOM 1435 O O . GLU A 1 174 ? -3.486 3.497 23.419 1.00 71.50 174 GLU A O 1
ATOM 1440 N N . PHE A 1 175 ? -4.101 3.735 21.283 1.00 56.34 175 PHE A N 1
ATOM 1441 C CA . PHE A 1 175 ? -3.065 2.851 20.750 1.00 56.34 175 PHE A CA 1
ATOM 1442 C C . PHE A 1 175 ? -1.646 3.417 20.904 1.00 56.34 175 PHE A C 1
ATOM 1444 O O . PHE A 1 175 ? -0.710 2.656 21.160 1.00 56.34 175 PHE A O 1
ATOM 1451 N N . GLU A 1 176 ? -1.469 4.730 20.742 1.00 66.69 176 GLU A N 1
ATOM 1452 C CA . GLU A 1 176 ? -0.161 5.369 20.928 1.00 66.69 176 GLU A CA 1
ATOM 1453 C C . GLU A 1 176 ? 0.260 5.361 22.402 1.00 66.69 176 GLU A C 1
ATOM 1455 O O . GLU A 1 176 ? 1.410 5.025 22.699 1.00 66.69 176 GLU A O 1
ATOM 1460 N N . ARG A 1 177 ? -0.684 5.597 23.325 1.00 75.31 177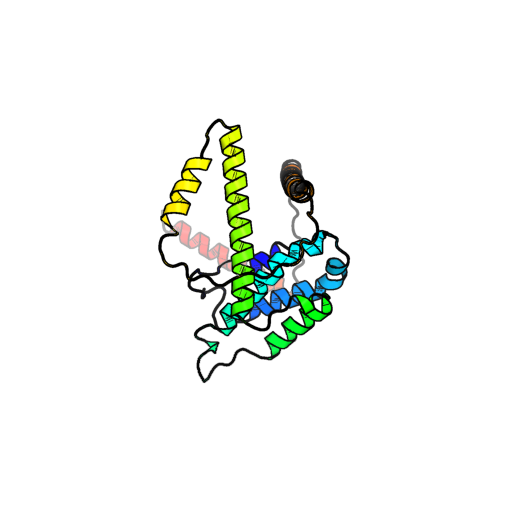 ARG A N 1
ATOM 1461 C CA . ARG A 1 177 ? -0.435 5.509 24.774 1.00 75.31 177 ARG A CA 1
ATOM 1462 C C . ARG A 1 177 ? -0.030 4.105 25.218 1.00 75.31 177 ARG A C 1
ATOM 1464 O O . ARG A 1 177 ? 0.954 3.954 25.945 1.00 75.31 177 ARG A O 1
ATOM 1471 N N . GLU A 1 178 ? -0.740 3.073 24.759 1.00 73.12 178 GLU A N 1
ATOM 1472 C CA . GLU A 1 178 ? -0.423 1.691 25.143 1.00 73.12 178 GLU A CA 1
ATOM 1473 C C . GLU A 1 178 ? 0.933 1.245 24.558 1.00 73.12 178 GLU A C 1
ATOM 1475 O O . GLU A 1 178 ? 1.695 0.534 25.212 1.00 73.12 178 GLU A O 1
ATOM 1480 N N . TYR A 1 179 ? 1.294 1.722 23.358 1.00 66.00 179 TYR A N 1
ATOM 1481 C CA . TYR A 1 179 ? 2.597 1.440 22.744 1.00 66.00 179 TYR A CA 1
ATOM 1482 C C . TYR A 1 179 ? 3.769 2.052 23.523 1.00 66.00 179 TYR A C 1
ATOM 1484 O O . TYR A 1 179 ? 4.782 1.376 23.728 1.00 66.00 179 TYR A O 1
ATOM 1492 N N . GLU A 1 180 ? 3.648 3.308 23.959 1.00 74.50 180 GLU A N 1
ATOM 1493 C CA . GLU A 1 180 ? 4.680 3.953 24.781 1.00 74.50 180 GLU A CA 1
ATOM 1494 C C . GLU A 1 180 ? 4.857 3.236 26.122 1.00 74.50 180 GLU A C 1
ATOM 1496 O O . GLU A 1 180 ? 5.988 2.985 26.545 1.00 74.50 180 GLU A O 1
ATOM 1501 N N . LYS A 1 181 ? 3.751 2.819 26.746 1.00 81.62 181 LYS A N 1
ATOM 1502 C CA . LYS A 1 181 ? 3.763 2.071 28.006 1.00 81.62 181 LYS A CA 1
ATOM 1503 C C . LYS A 1 181 ? 4.475 0.721 27.879 1.00 81.62 181 LYS A C 1
ATOM 1505 O O . LYS A 1 181 ? 5.391 0.447 28.652 1.00 81.62 181 LYS A O 1
ATOM 1510 N N . THR A 1 182 ? 4.134 -0.088 26.873 1.00 75.69 182 THR A N 1
ATOM 1511 C CA . THR A 1 182 ? 4.791 -1.390 26.650 1.00 75.69 182 THR A CA 1
ATOM 1512 C C . THR A 1 182 ? 6.272 -1.237 26.281 1.00 75.69 182 THR A C 1
ATOM 1514 O O . THR A 1 182 ? 7.107 -2.057 26.670 1.00 75.69 182 THR A O 1
ATOM 1517 N N . LEU A 1 183 ? 6.639 -0.176 25.553 1.00 74.69 183 LEU A N 1
ATOM 1518 C CA . LEU A 1 183 ? 8.040 0.110 25.240 1.00 74.69 183 LEU A CA 1
ATOM 1519 C C . LEU A 1 183 ? 8.836 0.438 26.512 1.00 74.69 183 LEU A C 1
ATOM 1521 O O . LEU A 1 183 ? 9.930 -0.099 26.696 1.00 74.69 183 LEU A O 1
ATOM 1525 N N . LEU A 1 184 ? 8.276 1.264 27.398 1.00 74.19 184 LEU A N 1
ATOM 1526 C CA . LEU A 1 184 ? 8.889 1.622 28.679 1.00 74.19 184 LEU A CA 1
ATOM 1527 C C . LEU A 1 184 ? 9.020 0.414 29.615 1.00 74.19 184 LEU A C 1
ATOM 1529 O O . LEU A 1 184 ? 10.083 0.226 30.206 1.00 74.19 184 LEU A O 1
ATOM 1533 N N . GLU A 1 185 ? 8.002 -0.446 29.689 1.00 71.56 185 GLU A N 1
ATOM 1534 C CA . GLU A 1 185 ? 8.060 -1.704 30.451 1.00 71.56 185 GLU A CA 1
ATOM 1535 C C . GLU A 1 185 ? 9.185 -2.620 29.938 1.00 71.56 185 GLU A C 1
ATOM 1537 O O . GLU A 1 185 ? 9.991 -3.108 30.731 1.00 71.56 185 GLU A O 1
ATOM 1542 N N . SER A 1 186 ? 9.348 -2.746 28.615 1.00 65.50 186 SER A N 1
ATOM 1543 C CA . SER A 1 186 ? 10.411 -3.574 28.017 1.00 65.50 186 SER A CA 1
ATOM 1544 C C . SER A 1 186 ? 11.835 -3.053 28.269 1.00 65.50 186 SER A C 1
ATOM 1546 O O . SER A 1 186 ? 12.800 -3.823 28.275 1.00 65.50 186 SER A O 1
ATOM 1548 N N . ILE A 1 187 ? 11.985 -1.738 28.462 1.00 69.12 187 ILE A N 1
ATOM 1549 C CA . ILE A 1 187 ? 13.264 -1.103 28.800 1.00 69.12 187 ILE A CA 1
ATOM 1550 C C . ILE A 1 187 ? 13.560 -1.295 30.291 1.00 69.12 187 ILE A C 1
ATOM 1552 O O . ILE A 1 187 ? 14.704 -1.567 30.658 1.00 69.12 187 ILE A O 1
ATOM 1556 N N . ASN A 1 188 ? 12.534 -1.221 31.142 1.00 65.31 188 ASN A N 1
ATOM 1557 C CA . ASN A 1 188 ? 12.683 -1.363 32.587 1.00 65.31 188 ASN A CA 1
ATOM 1558 C C . ASN A 1 188 ? 12.960 -2.822 33.006 1.00 65.31 188 ASN A C 1
ATOM 1560 O O . ASN A 1 188 ? 13.799 -3.064 33.873 1.00 65.31 188 ASN A O 1
ATOM 1564 N N . GLU A 1 189 ? 12.358 -3.807 32.326 1.00 57.19 189 GLU A N 1
ATOM 1565 C CA . GLU A 1 189 ? 12.659 -5.236 32.531 1.00 57.19 189 GLU A CA 1
ATOM 1566 C C . GLU A 1 189 ? 14.114 -5.585 32.182 1.00 57.19 189 GLU A C 1
ATOM 1568 O O . GLU A 1 189 ? 14.759 -6.373 32.877 1.00 57.19 189 GLU A O 1
ATOM 1573 N N . LYS A 1 190 ? 14.685 -4.940 31.156 1.00 54.19 190 LYS A N 1
ATOM 1574 C CA . LYS A 1 190 ? 16.109 -5.089 30.807 1.00 54.19 190 LYS A CA 1
ATOM 1575 C C . LYS A 1 190 ? 17.048 -4.358 31.772 1.00 54.19 190 LYS A C 1
ATOM 1577 O O . LYS A 1 190 ? 18.222 -4.713 31.845 1.00 54.19 190 LYS A O 1
ATOM 1582 N N . GLY A 1 191 ? 16.541 -3.384 32.529 1.00 47.59 191 GLY A N 1
ATOM 1583 C CA . GLY A 1 191 ? 17.287 -2.655 33.558 1.00 47.59 191 GLY A CA 1
ATOM 1584 C C . GLY A 1 191 ? 17.437 -3.404 34.888 1.00 47.59 191 GLY A C 1
ATOM 1585 O O . GLY A 1 191 ? 18.374 -3.123 35.630 1.00 47.59 191 GLY A O 1
ATOM 1586 N N . MET A 1 192 ? 16.572 -4.382 35.188 1.00 45.75 192 MET A N 1
ATOM 1587 C CA . MET A 1 192 ? 16.616 -5.148 36.451 1.00 45.75 192 MET A CA 1
ATOM 1588 C C . MET A 1 192 ? 17.190 -6.572 36.314 1.00 45.75 192 MET A C 1
ATOM 1590 O O . MET A 1 192 ? 17.268 -7.299 37.302 1.00 45.75 192 MET A O 1
ATOM 1594 N N . GLY A 1 193 ? 17.643 -6.969 35.120 1.00 42.03 193 GLY A N 1
ATOM 1595 C CA . GLY A 1 193 ? 18.146 -8.319 34.822 1.00 42.03 193 GLY A CA 1
ATOM 1596 C C . GLY A 1 193 ? 19.662 -8.455 34.637 1.00 42.03 193 GLY A C 1
ATOM 1597 O O . GLY A 1 193 ? 20.114 -9.448 34.068 1.00 42.03 193 GLY A O 1
ATOM 1598 N N . MET A 1 194 ? 20.479 -7.487 35.066 1.00 46.50 194 MET A N 1
ATOM 1599 C CA . MET A 1 194 ? 21.940 -7.612 34.977 1.00 46.50 194 MET A CA 1
ATOM 1600 C C . MET A 1 194 ? 22.482 -8.550 36.065 1.00 46.50 194 MET A C 1
ATOM 1602 O O . MET A 1 194 ? 22.863 -8.096 37.138 1.00 46.50 194 MET A O 1
ATOM 1606 N N . ASN A 1 195 ? 22.495 -9.859 35.785 1.00 48.22 195 ASN A N 1
ATOM 1607 C CA . ASN A 1 195 ? 23.595 -10.788 36.099 1.00 48.22 195 ASN A CA 1
ATOM 1608 C C . ASN A 1 195 ? 23.229 -12.230 35.705 1.00 48.22 195 ASN A C 1
ATOM 1610 O O . ASN A 1 195 ? 22.808 -13.036 36.534 1.00 48.22 195 ASN A O 1
ATOM 1614 N N . LYS A 1 196 ? 23.456 -12.583 34.437 1.00 40.78 196 LYS A N 1
ATOM 1615 C CA . LYS A 1 196 ? 23.881 -13.937 34.058 1.00 40.78 196 LYS A CA 1
ATOM 1616 C C . LYS A 1 196 ? 24.505 -13.895 32.666 1.00 40.78 196 LYS A C 1
ATOM 1618 O O . LYS A 1 196 ? 23.817 -13.658 31.681 1.00 40.78 196 LYS A O 1
ATOM 1623 N N . GLN A 1 197 ? 25.819 -14.094 32.589 1.00 44.12 197 GLN A N 1
ATOM 1624 C CA . GLN A 1 197 ? 26.462 -14.478 31.336 1.00 44.12 197 GLN A CA 1
ATOM 1625 C C . GLN A 1 197 ? 25.941 -15.870 30.969 1.00 44.12 197 GLN A C 1
ATOM 1627 O O . GLN A 1 197 ? 26.259 -16.848 31.643 1.00 44.12 197 GLN A O 1
ATOM 1632 N N . GLU A 1 198 ? 25.122 -15.966 29.926 1.00 43.09 198 GLU A N 1
ATOM 1633 C CA . GLU A 1 198 ? 24.844 -17.247 29.283 1.00 43.09 198 GLU A CA 1
ATOM 1634 C C . GLU A 1 198 ? 26.057 -17.610 28.424 1.00 43.09 198 GLU A C 1
ATOM 1636 O O . GLU A 1 198 ? 26.284 -17.057 27.348 1.00 43.09 198 GLU A O 1
ATOM 1641 N N . THR A 1 199 ? 26.887 -18.515 28.937 1.00 40.00 199 THR A N 1
ATOM 1642 C CA . THR A 1 199 ? 27.919 -19.183 28.147 1.00 40.00 199 THR A CA 1
ATOM 1643 C C . THR A 1 199 ? 27.227 -20.067 27.117 1.00 40.00 199 THR A C 1
ATOM 1645 O O . THR A 1 199 ? 26.613 -21.074 27.470 1.00 40.00 199 THR A O 1
ATOM 1648 N N . ILE A 1 200 ? 27.309 -19.683 25.846 1.00 44.31 200 ILE A N 1
ATOM 1649 C CA . ILE A 1 200 ? 26.881 -20.522 24.728 1.00 44.31 200 ILE A CA 1
ATOM 1650 C C . ILE A 1 200 ? 27.873 -21.689 24.636 1.00 44.31 200 ILE A C 1
ATOM 1652 O O . ILE A 1 200 ? 29.001 -21.508 24.178 1.00 44.31 200 ILE A O 1
ATOM 1656 N N . ASP A 1 201 ? 27.469 -22.877 25.086 1.00 46.62 201 ASP A N 1
ATOM 1657 C CA . ASP A 1 201 ? 28.243 -24.106 24.897 1.00 46.62 201 ASP A CA 1
ATOM 1658 C C . ASP A 1 201 ? 28.030 -24.613 23.462 1.00 46.62 201 ASP A C 1
ATOM 1660 O O . ASP A 1 201 ? 27.084 -25.339 23.147 1.00 46.62 201 ASP A O 1
ATOM 1664 N N . LEU A 1 202 ? 28.876 -24.141 22.546 1.00 51.12 202 LEU A N 1
ATOM 1665 C CA . LEU A 1 202 ? 28.945 -24.649 21.180 1.00 51.12 202 LEU A CA 1
ATOM 1666 C C . LEU A 1 202 ? 29.643 -26.010 21.208 1.00 51.12 202 LEU A C 1
ATOM 1668 O O . LEU A 1 202 ? 30.870 -26.096 21.141 1.00 51.12 202 LEU A O 1
ATOM 1672 N N . THR A 1 203 ? 28.863 -27.090 21.260 1.00 58.19 203 THR A N 1
ATOM 1673 C CA . THR A 1 203 ? 29.400 -28.442 21.087 1.00 58.19 203 THR A CA 1
ATOM 1674 C C . THR A 1 203 ? 29.871 -28.617 19.638 1.00 58.19 203 THR A C 1
ATOM 1676 O O . THR A 1 203 ? 29.103 -28.952 18.736 1.00 58.19 203 THR A O 1
ATOM 1679 N N . LEU A 1 204 ? 31.152 -28.336 19.399 1.00 51.12 204 LEU A N 1
ATOM 1680 C CA . LEU A 1 204 ? 31.812 -28.513 18.107 1.00 51.12 204 LEU A CA 1
ATOM 1681 C C . LEU A 1 204 ? 31.906 -30.012 17.754 1.00 51.12 204 LEU A C 1
ATOM 1683 O O . LEU A 1 204 ? 32.430 -30.793 18.554 1.00 51.12 204 LEU A O 1
ATOM 1687 N N . PRO A 1 205 ? 31.456 -30.433 16.556 1.00 55.12 205 PRO A N 1
ATOM 1688 C CA . PRO A 1 205 ? 31.671 -31.785 16.050 1.00 55.12 205 PRO A CA 1
ATOM 1689 C C . PRO A 1 205 ? 33.158 -32.165 16.088 1.00 55.12 205 PRO A C 1
ATOM 1691 O O . PRO A 1 205 ? 34.014 -31.398 15.649 1.00 55.12 205 PRO A O 1
ATOM 1694 N N . SER A 1 206 ? 33.470 -33.364 16.579 1.00 56.09 206 SER A N 1
ATOM 1695 C CA . SER A 1 206 ? 34.834 -33.817 16.911 1.00 56.09 206 SER A CA 1
ATOM 1696 C C . SER A 1 206 ? 35.865 -33.684 15.781 1.00 56.09 206 SER A C 1
ATOM 1698 O O . SER A 1 206 ? 37.031 -33.431 16.053 1.00 56.09 206 SER A O 1
ATOM 1700 N N . HIS A 1 207 ? 35.446 -33.761 14.517 1.00 58.28 207 HIS A N 1
ATOM 1701 C CA . HIS A 1 207 ? 36.321 -33.629 13.345 1.00 58.28 207 HIS A CA 1
ATOM 1702 C C . HIS A 1 207 ? 36.749 -32.182 13.020 1.00 58.28 207 HIS A C 1
ATOM 1704 O O . HIS A 1 207 ? 37.592 -31.973 12.147 1.00 58.28 207 HIS A O 1
ATOM 1710 N N . LEU A 1 208 ? 36.163 -31.176 13.680 1.00 57.00 208 LEU A N 1
ATOM 1711 C CA . LEU A 1 208 ? 36.520 -29.759 13.520 1.00 57.00 208 LEU A CA 1
ATOM 1712 C C . LEU A 1 208 ? 37.473 -29.259 14.614 1.00 57.00 208 LEU A C 1
ATOM 1714 O O . LEU A 1 208 ? 38.022 -28.167 14.484 1.00 57.00 208 LEU A O 1
ATOM 1718 N N . LYS A 1 209 ? 37.704 -30.056 15.666 1.00 57.56 209 LYS A N 1
ATOM 1719 C CA . LYS A 1 209 ? 38.518 -29.661 16.822 1.00 57.56 209 LYS A CA 1
ATOM 1720 C C . LYS A 1 209 ? 40.012 -29.586 16.482 1.00 57.56 209 LYS A C 1
ATOM 1722 O O . LYS A 1 209 ? 40.666 -28.616 16.848 1.00 57.56 209 LYS A O 1
ATOM 1727 N N . ASP A 1 210 ? 40.500 -30.521 15.668 1.00 59.25 210 ASP A N 1
ATOM 1728 C CA . ASP A 1 210 ? 41.917 -30.602 15.273 1.00 59.25 210 ASP A CA 1
ATOM 1729 C C . ASP A 1 210 ? 42.341 -29.500 14.285 1.00 59.25 210 ASP A C 1
ATOM 1731 O O . ASP A 1 210 ? 43.523 -29.188 14.147 1.00 59.25 210 ASP A O 1
ATOM 1735 N N . LYS A 1 211 ? 41.378 -28.889 13.580 1.00 56.44 211 LYS A N 1
ATOM 1736 C CA . LYS A 1 211 ? 41.646 -27.740 12.700 1.00 56.44 211 LYS A CA 1
ATOM 1737 C C . LYS A 1 211 ? 41.724 -26.421 13.466 1.00 56.44 211 LYS A C 1
ATOM 1739 O O . LYS A 1 211 ? 42.399 -25.511 13.001 1.00 56.44 211 LYS A O 1
ATOM 1744 N N . TYR A 1 212 ? 41.048 -26.322 14.610 1.00 55.19 212 TYR A N 1
ATOM 1745 C CA . TYR A 1 212 ? 41.021 -25.108 15.426 1.00 55.19 212 TYR A CA 1
ATOM 1746 C C . TYR A 1 212 ? 42.251 -24.977 16.330 1.00 55.19 212 TYR A C 1
ATOM 1748 O O . TYR A 1 212 ? 42.788 -23.878 16.434 1.00 55.19 212 TYR A O 1
ATOM 1756 N N . SER A 1 213 ? 42.751 -26.078 16.903 1.00 54.78 213 SER A N 1
ATOM 1757 C CA . SER A 1 213 ? 43.986 -26.065 17.705 1.00 54.78 213 SER A CA 1
ATOM 1758 C C . SER A 1 213 ? 45.193 -25.593 16.887 1.00 54.78 213 SER A C 1
ATOM 1760 O O . SER A 1 213 ? 45.871 -24.652 17.278 1.00 54.78 213 SER A O 1
ATOM 1762 N N . ASN A 1 214 ? 45.369 -26.132 15.676 1.00 51.03 214 ASN A N 1
ATOM 1763 C CA . ASN A 1 214 ? 46.451 -25.717 14.774 1.00 51.03 214 ASN A CA 1
ATOM 1764 C C . ASN A 1 214 ? 46.323 -24.263 14.272 1.00 51.03 214 ASN A C 1
ATOM 1766 O O . ASN A 1 214 ? 47.310 -23.680 13.830 1.00 51.03 214 ASN A O 1
ATOM 1770 N N . PHE A 1 215 ? 45.121 -23.675 14.305 1.00 51.75 215 PHE A N 1
ATOM 1771 C CA . PHE A 1 215 ? 44.904 -22.278 13.913 1.00 51.75 215 PHE A CA 1
ATOM 1772 C C . PHE A 1 215 ? 45.190 -21.306 15.067 1.00 51.75 215 PHE A C 1
ATOM 1774 O O . PHE A 1 215 ? 45.680 -20.206 14.824 1.00 51.75 215 PHE A O 1
ATOM 1781 N N . GLN A 1 216 ? 44.922 -21.707 16.315 1.00 53.22 216 GLN A N 1
ATOM 1782 C CA . GLN A 1 216 ? 45.251 -20.903 17.497 1.00 53.22 216 GLN A CA 1
ATOM 1783 C C . GLN A 1 216 ? 46.758 -20.885 17.778 1.00 53.22 216 GLN A C 1
ATOM 1785 O O . GLN A 1 216 ? 47.298 -19.803 18.003 1.00 53.22 216 GLN A O 1
ATOM 1790 N N . ASP A 1 217 ? 47.451 -22.018 17.631 1.00 50.75 217 ASP A N 1
ATOM 1791 C CA . ASP A 1 217 ? 48.907 -22.086 17.844 1.00 50.75 217 ASP A CA 1
ATOM 1792 C C . ASP A 1 217 ? 49.692 -21.230 16.825 1.00 50.75 217 ASP A C 1
ATOM 1794 O O . ASP A 1 217 ? 50.744 -20.673 17.139 1.00 50.75 217 ASP A O 1
ATOM 1798 N N . GLY A 1 218 ? 49.165 -21.066 15.604 1.00 47.56 218 GLY A N 1
ATOM 1799 C CA . GLY A 1 218 ? 49.763 -20.204 14.577 1.00 47.56 218 GLY A CA 1
ATOM 1800 C C . GLY A 1 218 ? 49.555 -18.703 14.814 1.00 47.56 218 GLY A C 1
ATOM 1801 O O . GLY A 1 218 ? 50.388 -17.902 14.397 1.00 47.56 218 GLY A O 1
ATOM 1802 N N . LEU A 1 219 ? 48.470 -18.316 15.492 1.00 50.94 219 LEU A N 1
ATOM 1803 C CA . LEU A 1 219 ? 48.153 -16.914 15.790 1.00 50.94 219 LEU A CA 1
ATOM 1804 C C . LEU A 1 219 ? 48.915 -16.390 17.011 1.00 50.94 219 LEU A C 1
ATOM 1806 O O . LEU A 1 219 ? 49.301 -15.224 17.020 1.00 50.94 219 LEU A O 1
ATOM 1810 N N . GLU A 1 220 ? 49.171 -17.230 18.016 1.00 49.81 220 GLU A N 1
ATOM 1811 C CA . GLU A 1 220 ? 49.948 -16.823 19.196 1.00 49.81 220 GLU A CA 1
ATOM 1812 C C . GLU A 1 220 ? 51.430 -16.594 18.853 1.00 49.81 220 GLU A C 1
ATOM 1814 O O . GLU A 1 220 ? 52.035 -15.638 19.337 1.00 49.81 220 GLU A O 1
ATOM 1819 N N . HIS A 1 221 ? 51.989 -17.372 17.920 1.00 49.78 221 HIS A N 1
ATOM 1820 C CA . HIS A 1 221 ? 53.381 -17.207 17.490 1.00 49.78 221 HIS A CA 1
ATOM 1821 C C . HIS A 1 221 ? 53.625 -15.962 16.615 1.00 49.78 221 HIS A C 1
ATOM 1823 O O . HIS A 1 221 ? 54.738 -15.439 16.592 1.00 49.78 221 HIS A O 1
ATOM 1829 N N . GLU A 1 222 ? 52.604 -15.459 15.910 1.00 48.69 222 GLU A N 1
ATOM 1830 C CA . GLU A 1 222 ? 52.724 -14.276 15.039 1.00 48.69 222 GLU A CA 1
ATOM 1831 C C . GLU A 1 222 ? 52.557 -12.944 15.804 1.00 48.69 222 GLU A C 1
ATOM 1833 O O . GLU A 1 222 ? 52.955 -11.880 15.315 1.00 48.69 222 GLU A O 1
ATOM 1838 N N . ILE A 1 223 ? 51.983 -12.992 17.013 1.00 51.84 223 ILE A N 1
ATOM 1839 C CA . ILE A 1 223 ? 51.787 -11.825 17.889 1.00 51.84 223 ILE A CA 1
ATOM 1840 C C . ILE A 1 223 ? 53.043 -11.559 18.739 1.00 51.84 223 ILE A C 1
ATOM 1842 O O . ILE A 1 223 ? 53.422 -10.396 18.914 1.00 51.84 223 ILE A O 1
ATOM 1846 N N . ASP A 1 224 ? 53.748 -12.600 19.191 1.00 48.88 224 ASP A N 1
ATOM 1847 C CA . ASP A 1 224 ? 54.975 -12.436 19.989 1.00 48.88 224 ASP A CA 1
ATOM 1848 C C . ASP A 1 224 ? 56.157 -11.882 19.165 1.00 48.88 224 ASP A C 1
ATOM 1850 O O . ASP A 1 224 ? 56.904 -11.022 19.641 1.00 48.88 224 ASP A O 1
ATOM 1854 N N . ASP A 1 225 ? 56.268 -12.255 17.885 1.00 49.16 225 ASP A N 1
ATOM 1855 C CA . ASP A 1 225 ? 57.348 -11.785 16.997 1.00 49.16 225 ASP A CA 1
ATOM 1856 C C . ASP A 1 225 ? 57.199 -10.311 16.570 1.00 49.16 225 ASP A C 1
ATOM 1858 O O . ASP A 1 225 ? 58.187 -9.635 16.260 1.00 49.16 225 ASP A O 1
ATOM 1862 N N . LYS A 1 226 ? 55.971 -9.773 16.566 1.00 51.66 226 LYS A N 1
ATOM 1863 C CA . LYS A 1 226 ? 55.726 -8.348 16.272 1.00 51.66 226 LYS A CA 1
ATOM 1864 C C . LYS A 1 226 ? 55.940 -7.449 17.486 1.00 51.66 226 LYS A C 1
ATOM 1866 O O . LYS A 1 226 ? 56.266 -6.280 17.307 1.00 51.66 226 LYS A O 1
ATOM 1871 N N . THR A 1 227 ? 55.822 -7.986 18.699 1.00 50.41 227 THR A N 1
ATOM 1872 C CA . THR A 1 227 ? 55.910 -7.190 19.935 1.00 50.41 227 THR A CA 1
ATOM 1873 C C . THR A 1 227 ? 57.358 -7.012 20.423 1.00 50.41 227 THR A C 1
ATOM 1875 O O . THR A 1 227 ? 57.656 -6.045 21.118 1.00 50.41 227 THR A O 1
ATOM 1878 N N . GLN A 1 228 ? 58.299 -7.868 20.001 1.00 51.06 228 GLN A N 1
ATOM 1879 C CA . GLN A 1 228 ? 59.727 -7.749 20.355 1.00 51.06 228 GLN A CA 1
ATOM 1880 C C . GLN A 1 228 ? 60.578 -6.904 19.385 1.00 51.06 228 GLN A C 1
ATOM 1882 O O . GLN A 1 228 ? 61.770 -6.727 19.623 1.00 51.06 228 GLN A O 1
ATOM 1887 N N . LYS A 1 229 ? 60.003 -6.364 18.300 1.00 52.44 229 LYS A N 1
ATOM 1888 C CA . LYS A 1 229 ? 60.740 -5.563 17.296 1.00 52.44 229 LYS A CA 1
ATOM 1889 C C . LYS A 1 229 ? 60.555 -4.044 17.400 1.00 52.44 229 LYS A C 1
ATOM 1891 O O . LYS A 1 229 ? 61.125 -3.326 16.583 1.00 52.44 229 LYS A O 1
ATOM 1896 N N . GLU A 1 230 ? 59.807 -3.557 18.391 1.00 51.97 230 GLU A N 1
ATOM 1897 C CA . GLU A 1 230 ? 59.571 -2.120 18.629 1.00 51.97 230 GLU A CA 1
ATOM 1898 C C . GLU A 1 230 ? 60.081 -1.613 19.999 1.00 51.97 230 GLU A C 1
ATOM 1900 O O . GLU A 1 230 ? 59.598 -0.599 20.502 1.00 51.97 230 GLU A O 1
ATOM 1905 N N . LEU A 1 231 ? 61.090 -2.273 20.587 1.00 44.94 231 LEU A N 1
ATOM 1906 C CA . LEU A 1 231 ? 61.838 -1.787 21.761 1.00 44.94 231 LEU A CA 1
ATOM 1907 C C . LEU A 1 231 ? 63.336 -1.664 21.466 1.00 44.94 231 LEU A C 1
ATOM 1909 O O . LEU A 1 231 ? 63.926 -2.659 20.988 1.00 44.94 231 LEU A O 1
#

InterPro domains:
  IPR016024 Armadillo-type fold [SSF48371] (18-118)
  IPR039762 Nonsense-mediated mRNA decay protein Nmd2/UPF2 [PTHR12839] (5-164)

Radius of gyration: 27.47 Å; chains: 1; bounding box: 86×66×62 Å

Secondary structure (DSSP, 8-state):
-HHHHHHHHTT--TTS-BTTB-TT--HHHHHHHHHHHHHHHHHHH-GGGGGHHHHHHHHHHHHHHHHTSTTTSSTT-PPPHHHHHHHHHHHHHTT-GGG--SSHHHHHHHHHHHHHHHHHHHHHHHHHHHHHTT---HHHHHHHHHTT--S--------------PPPTHHHHHHHHHHHHHHHHHHHHHHS-------------GGGHHHHHHHHHHHHHHHHHHHSS--

Foldseek 3Di:
DVVLQCLQPPQADPVGAGPSRHLQDPVSLVVSLVVCLVCLVVLLVDPCVVVCLLVVLSSLLSVVSSQPDPQCVDPVHHDDVVSVVSVCVSCVSNVNNVSDDPDNVVSVVVNVVSVVVVVVVVVVVVQVVVVVVVDRCVVVVVVVVVVVPPPDDDDDDDDDDDDDDDDDPVVVVVVVVVVVVVVVVVVVVVVPPPDDDDDDPPPDDPVCPVVVVVVVVVVVVVVVVVVVPPD

Organism: Henneguya salminicola (NCBI:txid69463)

pLDDT: mean 74.01, std 20.08, range [25.58, 96.94]

Sequence (231 aa):
YKVCFNMITFGQSLKGNSSLDPPNSCIRILLVCELLKSSAQFLISDTNFKKFDGFFVVFQAFIWRKKLSHYYTKLNNKFPSNVDFIVQELFDLLKIRKKYYDSPEKVNEVFNRLLNRYCMSQVNNLVEKYTLSGINISSIFTNYLEDLDDHQTQTFSNDSSPQPEHKSIDDELEFEREYEKTLLESINEKGMGMNKQETIDLTLPSHLKDKYSNFQDGLEHEIDDKTQKEL